Protein AF-A0A8J7XLU5-F1 (afdb_monomer_lite)

Sequence (373 aa):
MMEKHKKTSLLPPSTAVRMVWACTGTFTREGHSKFYTSLVDEAMKDIKSPLRKKGNENKNPEEIEQIENEKKYLTRAKAAMSACLRSIHTIYSGRNLNFDENEKLRETYLESVKESIDFGRKVKDLLASLPTMTIGGIGGATVAQYFKESIEESLEKSFEESLKKIPNGSLGELLRGVIEKLLEDPRIFLLILVVFGIVIGYLINDLVIVRWTRKRKQMLYVIHDYERNTYYENYLNHVRDLLESLYQDLNQIHEEVFKHSYYTEEKKKGNEKEKDGEEGNISKAVKDLIDSTWPRRCEYIHKHMGEKKITPGVWLLCETGHEEGLKRCPHWRYEKNNEIARSPENNKMTSNQVKWYKLRTHLEKIWYIGLEY

Secondary structure (DSSP, 8-state):
---------SS-HHHHHHHHHHHHTT--SSS-S-SHHHHHHHHTHHHHHHHHHTTSS---HHHHHHHHHHHHHHHHHHHHHHHHHHHHHHHHHHHHHHHHHHHHHHHHHHHHHHHHHHHHHHHHHHHHHHHHHTTT-TTHHHHHHHHHHHHHHHHHHHHHHHHTTS-SSHHHHHHHHHHHHHHH-HHHHHHHHHHHHHHHHHHHIIIIIIHHHHHHHHHHHHHHHHHHHHHHHHHHHHHHHHHHHHHHHHHHHHHHHHSS-SHHHHTTTS-S-----HHHHHHHHHHHHHHTTS----TTHHHHHHTT---HHHHHHHHH--HHHHTT-HHHHHHHHHHHTTSSSS-PPPHHHHHHHHHHHHHHHHTTTT---

Foldseek 3Di:
DDPPPDPADLAALLNLLVQLVVVVVPDDPDDDPPCLLVSLCVVCVVVVVVLVVVPPDPDDPVVVLSSVLSVQLVVQLSVLSSVLSVVLSVLVVVLVVVLVVLVVVLVVVVVVLVVVVVVLVVVLVVLVCVVPPPVPDPVVPVVCVVCCVVVVVVVVVVVVVVLVPQDPDPVNVVVVVVVVVCVVDVVNVVVVVSVVCSVVSVCCCVVPVVVLSVQVSLVSVLVSVVVSLVSVVVSLVVSLVSSLVSSVSSQVSSCVSVVDGPVVVVCVVDPPPDPPDPSRVSSVSSCVVSVVVRFQFQPCPVVCVVVVVDGSVLSVLGRNNDPVSLVVRPVSLVVVQVVCVVPDDDDHDDPVSVVVVVVVSVVVVVSVPPPDD

pLDDT: mean 75.79, std 15.83, range [28.45, 96.38]

Radius of gyration: 36.85 Å; chains: 1; bounding box: 98×33×113 Å

Structure (mmCIF, N/CA/C/O backbone):
data_AF-A0A8J7XLU5-F1
#
_entry.id   AF-A0A8J7XLU5-F1
#
loop_
_atom_site.group_PDB
_atom_site.id
_atom_site.type_symbol
_atom_site.label_atom_id
_atom_site.label_alt_id
_atom_site.label_comp_id
_atom_site.label_asym_id
_atom_site.label_entity_id
_atom_site.label_seq_id
_atom_site.pdbx_PDB_ins_code
_atom_site.Cartn_x
_atom_site.Cartn_y
_atom_site.Cartn_z
_atom_site.occupancy
_atom_site.B_iso_or_equiv
_atom_site.auth_seq_id
_atom_site.auth_comp_id
_atom_site.auth_asym_id
_atom_site.auth_atom_id
_atom_site.pdbx_PDB_model_num
ATOM 1 N N . MET A 1 1 ? -45.603 5.346 35.823 1.00 34.09 1 MET A N 1
ATOM 2 C CA . MET A 1 1 ? -44.336 4.622 36.055 1.00 34.09 1 MET A CA 1
ATOM 3 C C . MET A 1 1 ? -43.377 5.010 34.946 1.00 34.09 1 MET A C 1
ATOM 5 O O . MET A 1 1 ? -43.630 4.668 33.803 1.00 34.09 1 MET A O 1
ATOM 9 N N . MET A 1 2 ? -42.370 5.828 35.254 1.00 28.45 2 MET A N 1
ATOM 10 C CA . MET A 1 2 ? -41.351 6.235 34.284 1.00 28.45 2 MET A CA 1
ATOM 11 C C . MET A 1 2 ? -40.377 5.073 34.079 1.00 28.45 2 MET A C 1
ATOM 13 O O . MET A 1 2 ? -39.629 4.743 34.998 1.00 28.45 2 MET A O 1
ATOM 17 N N . GLU A 1 3 ? -40.363 4.474 32.889 1.00 35.91 3 GLU A N 1
ATOM 18 C CA . GLU A 1 3 ? -39.250 3.635 32.437 1.00 35.91 3 GLU A CA 1
ATOM 19 C C . GLU A 1 3 ? -37.996 4.509 32.314 1.00 35.91 3 GLU A C 1
ATOM 21 O O . GLU A 1 3 ? -37.686 5.104 31.282 1.00 35.91 3 GLU A O 1
ATOM 26 N N . LYS A 1 4 ? -37.271 4.622 33.428 1.00 36.56 4 LYS A N 1
ATOM 27 C CA . LYS A 1 4 ? -35.920 5.176 33.499 1.00 36.56 4 LYS A CA 1
ATOM 28 C C . LYS A 1 4 ? -34.994 4.158 32.822 1.00 36.56 4 LYS A C 1
ATOM 30 O O . LYS A 1 4 ? -34.334 3.364 33.486 1.00 36.56 4 LYS A O 1
ATOM 35 N N . HIS A 1 5 ? -34.978 4.124 31.490 1.00 38.06 5 HIS A N 1
ATOM 36 C CA . HIS A 1 5 ? -34.008 3.309 30.764 1.00 38.06 5 HIS A CA 1
ATOM 37 C C . HIS A 1 5 ? -32.595 3.791 31.119 1.00 38.06 5 HIS A C 1
ATOM 39 O O . HIS A 1 5 ? -32.164 4.865 30.690 1.00 38.06 5 HIS A O 1
ATOM 45 N N . LYS A 1 6 ? -31.909 2.984 31.940 1.00 47.44 6 LYS A N 1
ATOM 46 C CA . LYS A 1 6 ? -30.486 3.064 32.279 1.00 47.44 6 LYS A CA 1
ATOM 47 C C . LYS A 1 6 ? -29.682 3.155 30.979 1.00 47.44 6 LYS A C 1
ATOM 49 O O . LYS A 1 6 ? -29.431 2.153 30.333 1.00 47.44 6 LYS A O 1
ATOM 54 N N . LYS A 1 7 ? -29.305 4.369 30.570 1.00 51.34 7 LYS A N 1
ATOM 55 C CA . LYS A 1 7 ? -28.177 4.568 29.655 1.00 51.34 7 LYS A CA 1
ATOM 56 C C . LYS A 1 7 ? -26.916 4.402 30.496 1.00 51.34 7 LYS A C 1
ATOM 58 O O . LYS A 1 7 ? -26.455 5.384 31.073 1.00 51.34 7 LYS A O 1
ATOM 63 N N . THR A 1 8 ? -26.415 3.183 30.626 1.00 59.47 8 THR A N 1
ATOM 64 C CA . THR A 1 8 ? -25.065 2.939 31.148 1.00 59.47 8 THR A CA 1
ATOM 65 C C . THR A 1 8 ? -24.104 2.704 29.987 1.00 59.47 8 THR A C 1
ATOM 67 O O . THR A 1 8 ? -24.502 2.154 28.966 1.00 59.47 8 THR A O 1
ATOM 70 N N . SER A 1 9 ? -22.858 3.168 30.170 1.00 62.06 9 SER A N 1
ATOM 71 C CA . SER A 1 9 ? -21.741 3.274 29.210 1.00 62.06 9 SER A CA 1
ATOM 72 C C . SER A 1 9 ? -21.660 4.609 28.447 1.00 62.06 9 SER A C 1
ATOM 74 O O . SER A 1 9 ? -22.106 4.766 27.312 1.00 62.06 9 SER A O 1
ATOM 76 N N . LEU A 1 10 ? -21.003 5.585 29.087 1.00 76.69 10 LEU A N 1
ATOM 77 C CA . LEU A 1 10 ? -20.585 6.879 28.519 1.00 76.69 10 LEU A CA 1
ATOM 78 C C . LEU A 1 10 ? -19.683 6.762 27.275 1.00 76.69 10 LEU A C 1
ATOM 80 O O . LEU A 1 10 ? -19.471 7.756 26.583 1.00 76.69 10 LEU A O 1
ATOM 84 N N . LEU A 1 11 ? -19.134 5.574 27.011 1.00 85.12 11 LEU A N 1
ATOM 85 C CA . LEU A 1 11 ? -18.254 5.302 25.883 1.00 85.12 11 LEU A CA 1
ATOM 86 C C . LEU A 1 11 ? -18.708 4.017 25.171 1.00 85.12 11 LEU A C 1
ATOM 88 O O . LEU A 1 11 ? -18.250 2.926 25.525 1.00 85.12 11 LEU A O 1
ATOM 92 N N . PRO A 1 12 ? -19.588 4.142 24.163 1.00 87.69 12 PRO A N 1
ATOM 93 C CA . PRO A 1 12 ? -19.936 3.039 23.276 1.00 87.69 12 PRO A CA 1
ATOM 94 C C . PRO A 1 12 ? -18.682 2.426 22.620 1.00 87.69 12 PRO A C 1
ATOM 96 O O . PRO A 1 12 ? -17.791 3.188 22.223 1.00 87.69 12 PRO A O 1
ATOM 99 N N . PRO A 1 13 ? -18.611 1.094 22.432 1.00 89.00 13 PRO A N 1
ATOM 100 C CA . PRO A 1 13 ? -17.493 0.432 21.750 1.00 89.00 13 PRO A CA 1
ATOM 101 C C . PRO A 1 13 ? -17.197 1.008 20.357 1.00 89.00 13 PRO A C 1
ATOM 103 O O . PRO A 1 13 ? -16.044 1.259 20.013 1.00 89.00 13 PRO A O 1
ATOM 106 N N . SER A 1 14 ? -18.239 1.325 19.581 1.00 87.19 14 SER A N 1
ATOM 107 C CA . SER A 1 14 ? -18.113 1.957 18.258 1.00 87.19 14 SER A CA 1
ATOM 108 C C . SER A 1 14 ? -17.461 3.343 18.327 1.00 87.19 14 SER A C 1
ATOM 110 O O . SER A 1 14 ? -16.606 3.676 17.505 1.00 87.19 14 SER A O 1
ATOM 112 N N . THR A 1 15 ? -17.818 4.145 19.332 1.00 88.81 15 THR A N 1
ATOM 113 C CA . THR A 1 15 ? -17.209 5.456 19.583 1.00 88.81 15 THR A CA 1
ATOM 114 C C . THR A 1 15 ? -15.745 5.312 19.985 1.00 88.81 15 THR A C 1
ATOM 116 O O . THR A 1 15 ? -14.904 6.035 19.458 1.00 88.81 15 THR A O 1
ATOM 119 N N . ALA A 1 16 ? -15.416 4.358 20.858 1.00 90.75 16 ALA A N 1
ATOM 120 C CA . ALA A 1 16 ? -14.038 4.104 21.274 1.00 90.75 16 ALA A CA 1
ATOM 121 C C . ALA A 1 16 ? -13.138 3.694 20.097 1.00 90.75 16 ALA A C 1
ATOM 123 O O . ALA A 1 16 ? -12.041 4.231 19.952 1.00 90.75 16 ALA A O 1
ATOM 124 N N . VAL A 1 17 ? -13.617 2.808 19.220 1.00 91.62 17 VAL A N 1
ATOM 125 C CA . VAL A 1 17 ? -12.908 2.419 17.990 1.00 91.62 17 VAL A CA 1
ATOM 126 C C . VAL A 1 17 ? -12.667 3.628 17.084 1.00 91.62 17 VAL A C 1
ATOM 128 O O . VAL A 1 17 ? -11.539 3.850 16.645 1.00 91.62 17 VAL A O 1
ATOM 131 N N . ARG A 1 18 ? -13.689 4.469 16.860 1.00 89.25 18 ARG A N 1
ATOM 132 C CA . ARG A 1 18 ? -13.547 5.709 16.074 1.00 89.25 18 ARG A CA 1
ATOM 133 C C . ARG A 1 18 ? -12.550 6.684 16.694 1.00 89.25 18 ARG A C 1
ATOM 135 O O . ARG A 1 18 ? -11.800 7.316 15.959 1.00 89.25 18 ARG A O 1
ATOM 142 N N . MET A 1 19 ? -12.521 6.800 18.023 1.00 89.81 19 MET A N 1
ATOM 143 C CA . MET A 1 19 ? -11.539 7.628 18.730 1.00 89.81 19 MET A CA 1
ATOM 144 C C . MET A 1 19 ? -10.119 7.099 18.518 1.00 89.81 19 MET A C 1
ATOM 146 O O . MET A 1 19 ? -9.234 7.879 18.182 1.00 89.81 19 MET A O 1
ATOM 150 N N . VAL A 1 20 ? -9.899 5.785 18.656 1.00 91.56 20 VAL A N 1
ATOM 151 C CA . VAL A 1 20 ? -8.580 5.176 18.408 1.00 91.56 20 VAL A CA 1
ATOM 152 C C . VAL A 1 20 ? -8.138 5.393 16.963 1.00 91.56 20 VAL A C 1
ATOM 154 O O . VAL A 1 20 ? -6.994 5.784 16.748 1.00 91.56 20 VAL A O 1
ATOM 157 N N . TRP A 1 21 ? -9.035 5.218 15.989 1.00 91.69 21 TRP A N 1
ATOM 158 C CA . TRP A 1 21 ? -8.748 5.515 14.584 1.00 91.69 21 TRP A CA 1
ATOM 159 C C . TRP A 1 21 ? -8.439 6.997 14.344 1.00 91.69 21 TRP A C 1
ATOM 161 O O . TRP A 1 21 ? -7.465 7.324 13.681 1.00 91.69 21 TRP A O 1
ATOM 171 N N . ALA A 1 22 ? -9.192 7.924 14.937 1.00 87.12 22 ALA A N 1
ATOM 172 C CA . ALA A 1 22 ? -8.888 9.351 14.827 1.00 87.12 22 ALA A CA 1
ATOM 173 C C . ALA A 1 22 ? -7.497 9.691 15.399 1.00 87.12 22 ALA A C 1
ATOM 175 O O . ALA A 1 22 ? -6.774 10.514 14.835 1.00 87.12 22 ALA A O 1
ATOM 176 N N . CYS A 1 23 ? -7.081 9.016 16.477 1.00 86.88 23 CYS A N 1
ATOM 177 C CA . CYS A 1 23 ? -5.747 9.174 17.052 1.00 86.88 23 CYS A CA 1
ATOM 178 C C . CYS A 1 23 ? -4.616 8.668 16.143 1.00 86.88 23 CYS A C 1
ATOM 180 O O . CYS A 1 23 ? -3.479 9.078 16.350 1.00 86.88 23 CYS A O 1
ATOM 182 N N . THR A 1 24 ? -4.865 7.821 15.136 1.00 86.88 24 THR A N 1
ATOM 183 C CA . THR A 1 24 ? -3.790 7.399 14.216 1.00 86.88 24 THR A CA 1
ATOM 184 C C . THR A 1 24 ? -3.374 8.516 13.261 1.00 86.88 24 THR A C 1
ATOM 186 O O . THR A 1 24 ? -2.271 8.479 12.721 1.00 86.88 24 THR A O 1
ATOM 189 N N . GLY A 1 25 ? -4.216 9.539 13.069 1.00 81.19 25 GLY A N 1
ATOM 190 C CA . GLY A 1 25 ? -3.899 10.708 12.244 1.00 81.19 25 GLY A CA 1
ATOM 191 C C . GLY A 1 25 ? -2.793 11.600 12.817 1.00 81.19 25 GLY A C 1
ATOM 192 O O . GLY A 1 25 ? -2.208 12.390 12.083 1.00 81.19 25 GLY A O 1
ATOM 193 N N . THR A 1 26 ? -2.472 11.470 14.108 1.00 79.88 26 THR A N 1
ATOM 194 C CA . THR A 1 26 ? -1.416 12.257 14.770 1.00 79.88 26 THR A CA 1
ATOM 195 C C . THR A 1 26 ? -0.050 11.578 14.742 1.00 79.88 26 THR A C 1
ATOM 197 O O . THR A 1 26 ? 0.900 12.080 15.340 1.00 79.88 26 THR A O 1
ATOM 200 N N . PHE A 1 27 ? 0.080 10.434 14.067 1.00 82.19 27 PHE A N 1
ATOM 201 C CA . PHE A 1 27 ? 1.354 9.739 13.956 1.00 82.19 27 PHE A CA 1
ATOM 202 C C . PHE A 1 27 ? 2.336 10.548 13.096 1.00 82.19 27 PHE A C 1
ATOM 204 O O . PHE A 1 27 ? 2.230 10.589 11.872 1.00 82.19 27 PHE A O 1
ATOM 211 N N . THR A 1 28 ? 3.315 11.189 13.733 1.00 66.31 28 THR A N 1
ATOM 212 C CA . THR A 1 28 ? 4.386 11.93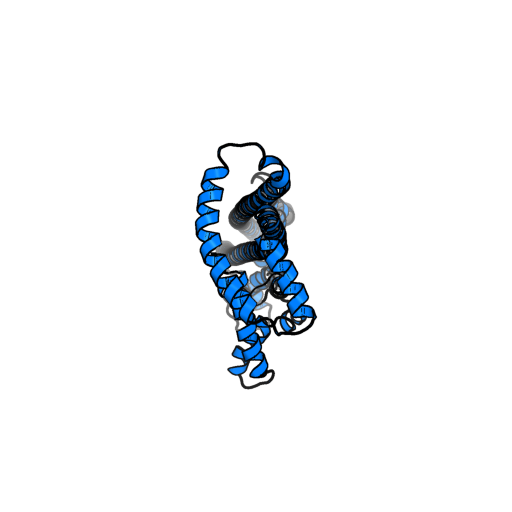3 13.058 1.00 66.31 28 THR A CA 1
ATOM 213 C C . THR A 1 28 ? 5.620 11.059 12.828 1.00 66.31 28 THR A C 1
ATOM 215 O O . THR A 1 28 ? 5.835 10.055 13.505 1.00 66.31 28 THR A O 1
ATOM 218 N N . ARG A 1 29 ? 6.441 11.435 11.837 1.00 59.25 29 ARG A N 1
ATOM 219 C CA . ARG A 1 29 ? 7.733 10.785 11.537 1.00 59.25 29 ARG A CA 1
ATOM 220 C C . ARG A 1 29 ? 8.819 11.164 12.556 1.00 59.25 29 ARG A C 1
ATOM 222 O O . ARG A 1 29 ? 9.743 10.395 12.790 1.00 59.25 29 ARG A O 1
ATOM 229 N N . GLU A 1 30 ? 8.675 12.329 13.183 1.00 50.78 30 GLU A N 1
ATOM 230 C CA . GLU A 1 30 ? 9.599 12.878 14.173 1.00 50.78 30 GLU A CA 1
ATOM 231 C C . GLU A 1 30 ? 8.893 12.983 15.529 1.00 50.78 30 GLU A C 1
ATOM 233 O O . GLU A 1 30 ? 7.853 13.633 15.647 1.00 50.78 30 GLU A O 1
ATOM 238 N N . GLY A 1 31 ? 9.455 12.344 16.555 1.00 50.84 31 GLY A N 1
ATOM 239 C CA . GLY A 1 31 ? 9.060 12.562 17.946 1.00 50.84 31 GLY A CA 1
ATOM 240 C C . GLY A 1 31 ? 8.684 11.288 18.692 1.00 50.84 31 GLY A C 1
ATOM 241 O O . GLY A 1 31 ? 7.681 10.645 18.415 1.00 50.84 31 GLY A O 1
ATOM 242 N N . HIS A 1 32 ? 9.512 10.951 19.679 1.00 49.12 32 HIS A N 1
ATOM 243 C CA . HIS A 1 32 ? 9.389 9.798 20.560 1.00 49.12 32 HIS A CA 1
ATOM 244 C C . HIS A 1 32 ? 7.971 9.522 21.084 1.00 49.12 32 HIS A C 1
ATOM 246 O O . HIS A 1 32 ? 7.209 10.422 21.432 1.00 49.12 32 HIS A O 1
ATOM 252 N N . SER A 1 33 ? 7.736 8.225 21.266 1.00 48.53 33 SER A N 1
ATOM 253 C CA . SER A 1 33 ? 6.595 7.455 21.774 1.00 48.53 33 SER A CA 1
ATOM 254 C C . SER A 1 33 ? 5.881 7.904 23.065 1.00 48.53 33 SER A C 1
ATOM 256 O O . SER A 1 33 ? 5.130 7.130 23.662 1.00 48.53 33 SER A O 1
ATOM 258 N N . LYS A 1 34 ? 6.089 9.135 23.538 1.00 52.12 34 LYS A N 1
ATOM 259 C CA . LYS A 1 34 ? 5.623 9.613 24.845 1.00 52.12 34 LYS A CA 1
ATOM 260 C C . LYS A 1 34 ? 4.188 10.158 24.861 1.00 52.12 34 LYS A C 1
ATOM 262 O O . LYS A 1 34 ? 3.718 10.510 25.937 1.00 52.12 34 LYS A O 1
ATOM 267 N N . PHE A 1 35 ? 3.474 10.177 23.732 1.00 56.88 35 PHE A N 1
ATOM 268 C CA . PHE A 1 35 ? 2.190 10.889 23.626 1.00 56.88 35 PHE A CA 1
ATOM 269 C C . PHE A 1 35 ? 0.932 10.019 23.417 1.00 56.88 35 PHE A C 1
ATOM 271 O O . PHE A 1 35 ? -0.176 10.544 23.405 1.00 56.88 35 PHE A O 1
ATOM 278 N N . TYR A 1 36 ? 1.016 8.689 23.299 1.00 62.91 36 TYR A N 1
ATOM 279 C CA . TYR A 1 36 ? -0.188 7.896 22.961 1.00 62.91 36 TYR A CA 1
ATOM 280 C C . TYR A 1 36 ? -1.191 7.794 24.109 1.00 62.91 36 TYR A C 1
ATOM 282 O O . TYR A 1 36 ? -2.395 7.947 23.910 1.00 62.91 36 TYR A O 1
ATOM 290 N N . THR A 1 37 ? -0.699 7.581 25.331 1.00 59.28 37 THR A N 1
ATOM 291 C CA . THR A 1 37 ? -1.542 7.614 26.530 1.00 59.28 37 THR A CA 1
ATOM 292 C C . THR A 1 37 ? -2.126 9.000 26.751 1.00 59.28 37 THR A C 1
ATOM 294 O O . THR A 1 37 ? -3.282 9.078 27.149 1.00 59.28 37 THR A O 1
ATOM 297 N N . SER A 1 38 ? -1.385 10.075 26.443 1.00 65.44 38 SER A N 1
ATOM 298 C CA . SER A 1 38 ? -1.911 11.439 26.547 1.00 65.44 38 SER A CA 1
ATOM 299 C C . SER A 1 38 ? -2.981 11.738 25.499 1.00 65.44 38 SER A C 1
ATOM 301 O O . SER A 1 38 ? -3.945 12.401 25.844 1.00 65.44 38 SER A O 1
ATOM 303 N N . LEU A 1 39 ? -2.876 11.206 24.275 1.00 66.50 39 LEU A N 1
ATOM 304 C CA . LEU A 1 39 ? -3.909 11.359 23.239 1.00 66.50 39 LEU A CA 1
ATOM 305 C C . LEU A 1 39 ? -5.225 10.691 23.655 1.00 66.50 39 LEU A C 1
ATOM 307 O O . LEU A 1 39 ? -6.289 11.302 23.585 1.00 66.50 39 LEU A O 1
ATOM 311 N N . VAL A 1 40 ? -5.151 9.453 24.154 1.00 75.06 40 VAL A N 1
ATOM 312 C CA . VAL A 1 40 ? -6.335 8.762 24.685 1.00 75.06 40 VAL A CA 1
ATOM 313 C C . VAL A 1 40 ? -6.841 9.455 25.955 1.00 75.06 40 VAL A C 1
ATOM 315 O O . VAL A 1 40 ? -8.047 9.553 26.158 1.00 75.06 40 VAL A O 1
ATOM 318 N N . ASP A 1 41 ? -5.953 9.963 26.816 1.00 73.25 41 ASP A N 1
ATOM 319 C CA . ASP A 1 41 ? -6.340 10.707 28.019 1.00 73.25 41 ASP A CA 1
ATOM 320 C C . ASP A 1 41 ? -7.020 12.038 27.719 1.00 73.25 41 ASP A C 1
ATOM 322 O O . ASP A 1 41 ? -7.970 12.391 28.416 1.00 73.25 41 ASP A O 1
ATOM 326 N N . GLU A 1 42 ? -6.557 12.753 26.700 1.00 74.81 42 GLU A N 1
ATOM 327 C CA . GLU A 1 42 ? -7.154 13.989 26.215 1.00 74.81 42 GLU A CA 1
ATOM 328 C C . GLU A 1 42 ? -8.541 13.710 25.639 1.00 74.81 42 GLU A C 1
ATOM 330 O O . GLU A 1 42 ? -9.517 14.302 26.095 1.00 74.81 42 GLU A O 1
ATOM 335 N N . ALA A 1 43 ? -8.658 12.701 24.772 1.00 68.88 43 ALA A N 1
ATOM 336 C CA . ALA A 1 43 ? -9.936 12.277 24.208 1.00 68.88 43 ALA A CA 1
ATOM 337 C C . ALA A 1 43 ? -10.927 11.769 25.285 1.00 68.88 43 ALA A C 1
ATOM 339 O O . ALA A 1 43 ? -12.139 11.922 25.157 1.00 68.88 43 ALA A O 1
ATOM 340 N N . MET A 1 44 ? -10.424 11.199 26.387 1.00 74.00 44 MET A N 1
ATOM 341 C CA . MET A 1 44 ? -11.226 10.718 27.523 1.00 74.00 44 MET A CA 1
ATOM 342 C C . MET A 1 44 ? -11.483 11.780 28.604 1.00 74.00 44 MET A C 1
ATOM 344 O O . MET A 1 44 ? -12.241 11.525 29.548 1.00 74.00 44 MET A O 1
ATOM 348 N N . LYS A 1 45 ? -10.861 12.962 28.522 1.00 78.50 45 LYS A N 1
ATOM 349 C CA . LYS A 1 45 ? -10.984 14.025 29.533 1.00 78.50 45 LYS A CA 1
ATOM 350 C C . LYS A 1 45 ? -12.421 14.538 29.621 1.00 78.50 45 LYS A C 1
ATOM 352 O O . LYS A 1 45 ? -12.956 14.684 30.726 1.00 78.50 45 LYS A O 1
ATOM 357 N N . ASP A 1 46 ? -13.062 14.689 28.468 1.00 69.00 46 ASP A N 1
ATOM 358 C CA . ASP A 1 46 ? -14.446 15.148 28.348 1.00 69.00 46 ASP A CA 1
ATOM 359 C C . ASP A 1 46 ? -15.437 14.129 28.912 1.00 69.00 46 ASP A C 1
ATOM 361 O O . ASP A 1 46 ? -16.410 14.513 29.560 1.00 69.00 46 ASP A O 1
ATOM 365 N N . ILE A 1 47 ? -15.124 12.835 28.790 1.00 72.81 47 ILE A N 1
ATOM 366 C CA . ILE A 1 47 ? -15.932 11.710 29.285 1.00 72.81 47 ILE A CA 1
ATOM 367 C C . ILE A 1 47 ? -15.797 11.533 30.808 1.00 72.81 47 ILE A C 1
ATOM 369 O O . ILE A 1 47 ? -16.737 11.108 31.478 1.00 72.81 47 ILE A O 1
ATOM 373 N N . LYS A 1 48 ? -14.649 11.896 31.399 1.00 66.88 48 LYS A N 1
ATOM 374 C CA . LYS A 1 48 ? -14.420 11.838 32.859 1.00 66.88 48 LYS A CA 1
ATOM 375 C C . LYS A 1 48 ? -15.024 13.026 33.616 1.00 66.88 48 LYS A C 1
ATOM 377 O O . LYS A 1 48 ? -15.331 12.906 34.806 1.00 66.88 48 LYS A O 1
ATOM 382 N N . SER A 1 49 ? -15.196 14.171 32.953 1.00 66.44 49 SER A N 1
ATOM 383 C CA . SER A 1 49 ? -15.743 15.396 33.555 1.00 66.44 49 SER A CA 1
ATOM 384 C C . SER A 1 49 ? -17.143 15.241 34.197 1.00 66.44 49 SER A C 1
ATOM 386 O O . SER A 1 49 ? -17.331 15.743 35.313 1.00 66.44 49 SER A O 1
ATOM 388 N N . PRO A 1 50 ? -18.109 14.492 33.619 1.00 62.78 50 PRO A N 1
ATOM 389 C CA . PRO A 1 50 ? -19.450 14.335 34.177 1.00 62.78 50 PRO A CA 1
ATOM 390 C C . PRO A 1 50 ? -19.464 13.352 35.354 1.00 62.78 50 PRO A C 1
ATOM 392 O O . PRO A 1 50 ? -20.241 13.529 36.290 1.00 62.78 50 PRO A O 1
ATOM 395 N N . LEU A 1 51 ? -18.568 12.357 35.361 1.00 65.88 51 LEU A N 1
ATOM 396 C CA . LEU A 1 51 ? -18.416 11.397 36.463 1.00 65.88 51 LEU A CA 1
ATOM 397 C C . LEU A 1 51 ? -17.858 12.041 37.734 1.00 65.88 51 LEU A C 1
ATOM 399 O O . LEU A 1 51 ? -18.232 11.643 38.835 1.00 65.88 51 LEU A O 1
ATOM 403 N N . ARG A 1 52 ? -16.986 13.050 37.594 1.00 63.62 52 ARG A N 1
ATOM 404 C CA . ARG A 1 52 ? -16.490 13.835 38.735 1.00 63.62 52 ARG A CA 1
ATOM 405 C C . ARG A 1 52 ? -17.588 14.695 39.356 1.00 63.62 52 ARG A C 1
ATOM 407 O O . ARG A 1 52 ? -17.705 14.720 40.574 1.00 63.62 52 ARG A O 1
ATOM 414 N N . LYS A 1 53 ? -18.420 15.346 38.535 1.00 61.97 53 LYS A N 1
ATOM 415 C CA . LYS A 1 53 ? -19.550 16.161 39.018 1.00 61.97 53 LYS A CA 1
ATOM 416 C C . LYS A 1 53 ? -20.627 15.308 39.693 1.00 61.97 53 LYS A C 1
ATOM 418 O O . LYS A 1 53 ? -21.131 15.677 40.743 1.00 61.97 53 LYS A O 1
ATOM 423 N N . LYS A 1 54 ? -20.910 14.122 39.144 1.00 60.62 54 LYS A N 1
ATOM 424 C CA . LYS A 1 54 ? -21.890 13.178 39.699 1.00 60.62 54 LYS A CA 1
ATOM 425 C C . LYS A 1 54 ? -21.483 12.546 41.042 1.00 60.62 54 LYS A C 1
ATOM 427 O O . LYS A 1 54 ? -22.351 11.949 41.663 1.00 60.62 54 LYS A O 1
ATOM 432 N N . GLY A 1 55 ? -20.227 12.621 41.480 1.00 57.84 55 GLY A N 1
ATOM 433 C CA . GLY A 1 55 ? -19.771 11.978 42.722 1.00 57.84 55 GLY A CA 1
ATOM 434 C C . GLY A 1 55 ? -20.021 12.769 44.013 1.00 57.84 55 GLY A C 1
ATOM 435 O O . GLY A 1 55 ? -19.822 12.209 45.082 1.00 57.84 55 GLY A O 1
ATOM 436 N N . ASN A 1 56 ? -20.435 14.038 43.923 1.00 59.19 56 ASN A N 1
ATOM 437 C CA . ASN A 1 56 ? -20.491 14.972 45.061 1.00 59.19 56 ASN A CA 1
ATOM 438 C C . ASN A 1 56 ? -21.911 15.277 45.583 1.00 59.19 56 ASN A C 1
ATOM 440 O O . ASN A 1 56 ? -22.072 16.165 46.414 1.00 59.19 56 ASN A O 1
ATOM 444 N N . GLU A 1 57 ? -22.941 14.577 45.109 1.00 59.53 57 GLU A N 1
ATOM 445 C CA . GLU A 1 57 ? -24.339 14.812 45.504 1.00 59.53 57 GLU A CA 1
ATOM 446 C C . GLU A 1 57 ? -24.871 13.633 46.338 1.00 59.53 57 GLU A C 1
ATOM 448 O O . GLU A 1 57 ? -24.452 12.496 46.124 1.00 59.53 57 GLU A O 1
ATOM 453 N N . ASN A 1 58 ? -25.798 13.893 47.271 1.00 60.72 58 ASN A N 1
ATOM 454 C CA . ASN A 1 58 ? -26.509 12.877 48.064 1.00 60.72 58 ASN A CA 1
ATOM 455 C C . ASN A 1 58 ? -27.266 11.907 47.141 1.00 60.72 58 ASN A C 1
ATOM 457 O O . ASN A 1 58 ? -28.395 12.185 46.735 1.00 60.72 58 ASN A O 1
ATOM 461 N N . LYS A 1 59 ? -26.638 10.783 46.790 1.00 67.50 59 LYS A N 1
ATOM 462 C CA . LYS A 1 59 ? -27.166 9.803 45.835 1.00 67.50 59 LYS A CA 1
ATOM 463 C C . LYS A 1 59 ? -27.575 8.500 46.494 1.00 67.50 59 LYS A C 1
ATOM 465 O O . LYS A 1 59 ? -27.026 8.099 47.516 1.00 67.50 59 LYS A O 1
ATOM 470 N N . ASN A 1 60 ? -28.545 7.842 45.865 1.00 79.25 60 ASN A N 1
ATOM 471 C CA . ASN A 1 60 ? -29.039 6.532 46.272 1.00 79.25 60 ASN A CA 1
ATOM 472 C C . ASN A 1 60 ? -27.927 5.467 46.093 1.00 79.25 60 ASN A C 1
ATOM 474 O O . ASN A 1 60 ? -27.142 5.596 45.148 1.00 79.25 60 ASN A O 1
ATOM 478 N N . PRO A 1 61 ? -27.858 4.398 46.913 1.00 79.44 61 PRO A N 1
ATOM 479 C CA . PRO A 1 61 ? -26.803 3.379 46.827 1.00 79.44 61 PRO A CA 1
ATOM 480 C C . PRO A 1 61 ? -26.653 2.742 45.436 1.00 79.44 61 PRO A C 1
ATOM 482 O O . PRO A 1 61 ? -25.537 2.526 44.972 1.00 79.44 61 PRO A O 1
ATOM 485 N N . GLU A 1 62 ? -27.763 2.532 44.724 1.00 79.81 62 GLU A N 1
ATOM 486 C CA . GLU A 1 62 ? -27.755 1.997 43.354 1.00 79.81 62 GLU A CA 1
ATOM 487 C C . GLU A 1 62 ? -27.053 2.924 42.346 1.00 79.81 62 GLU A C 1
ATOM 489 O O . GLU A 1 62 ? -26.393 2.458 41.419 1.00 79.81 62 GLU A O 1
ATOM 494 N N . GLU A 1 63 ? -27.161 4.247 42.510 1.00 79.19 63 GLU A N 1
ATOM 495 C CA . GLU A 1 63 ? -26.491 5.206 41.622 1.00 79.19 63 GLU A CA 1
ATOM 496 C C . GLU A 1 63 ? -24.981 5.256 41.890 1.00 79.19 63 GLU A C 1
ATOM 498 O O . GLU A 1 63 ? -24.198 5.492 40.968 1.00 79.19 63 GLU A O 1
ATOM 503 N N . ILE A 1 64 ? -24.564 5.006 43.135 1.00 81.12 64 ILE A N 1
ATOM 504 C CA . ILE A 1 64 ? -23.151 4.920 43.521 1.00 81.12 64 ILE A CA 1
ATOM 505 C C . ILE A 1 64 ? -22.503 3.702 42.853 1.00 81.12 64 ILE A C 1
ATOM 507 O O . ILE A 1 64 ? -21.461 3.850 42.211 1.00 81.12 64 ILE A O 1
ATOM 511 N N . GLU A 1 65 ? -23.153 2.537 42.921 1.00 83.25 65 GLU A N 1
ATOM 512 C CA . GLU A 1 65 ? -22.678 1.304 42.281 1.00 83.25 65 GLU A CA 1
ATOM 513 C C . GLU A 1 65 ? -22.565 1.460 40.755 1.00 83.25 65 GLU A C 1
ATOM 515 O O . GLU A 1 65 ? -21.567 1.067 40.148 1.00 83.25 65 GLU A O 1
ATOM 520 N N . GLN A 1 66 ? -23.539 2.114 40.113 1.00 82.94 66 GLN A N 1
ATOM 521 C CA . GLN A 1 66 ? -23.465 2.408 38.679 1.00 82.94 66 GLN A CA 1
ATOM 522 C C . GLN A 1 66 ? -22.294 3.322 38.315 1.00 82.94 66 GLN A C 1
ATOM 524 O O . GLN A 1 66 ? -21.603 3.064 37.330 1.00 82.94 66 GLN A O 1
ATOM 529 N N . ILE A 1 67 ? -22.046 4.375 39.100 1.00 83.56 67 ILE A N 1
ATOM 530 C CA . ILE A 1 67 ? -20.912 5.284 38.881 1.00 83.56 67 ILE A CA 1
ATOM 531 C C . ILE A 1 67 ? -19.582 4.540 39.055 1.00 83.56 67 ILE A C 1
ATOM 533 O O . ILE A 1 67 ? -18.626 4.802 38.320 1.00 83.56 67 ILE A O 1
ATOM 537 N N . GLU A 1 68 ? -19.492 3.627 40.021 1.00 87.06 68 GLU A N 1
ATOM 538 C CA . GLU A 1 68 ? -18.297 2.813 40.241 1.00 87.06 68 GLU A CA 1
ATOM 539 C C . GLU A 1 68 ? -18.053 1.833 39.087 1.00 87.06 68 GLU A C 1
ATOM 541 O O . GLU A 1 68 ? -16.939 1.776 38.554 1.00 87.06 68 GLU A O 1
ATOM 546 N N . ASN A 1 69 ? -19.102 1.157 38.617 1.00 89.06 69 ASN A N 1
ATOM 547 C CA . ASN A 1 69 ? -19.046 0.300 37.436 1.00 89.06 69 ASN A CA 1
ATOM 548 C C . ASN A 1 69 ? -18.646 1.094 36.180 1.00 89.06 69 ASN A C 1
ATOM 550 O O . ASN A 1 69 ? -17.744 0.677 35.455 1.00 89.06 69 ASN A O 1
ATOM 554 N N . GLU A 1 70 ? -19.195 2.292 35.960 1.00 87.50 70 GLU A N 1
ATOM 555 C CA . GLU A 1 70 ? -18.775 3.169 34.856 1.00 87.50 70 GLU A CA 1
ATOM 556 C C . GLU A 1 70 ? -17.298 3.577 34.954 1.00 87.50 70 GLU A C 1
ATOM 558 O O . GLU A 1 70 ? -16.577 3.537 33.954 1.00 87.50 70 GLU A O 1
ATOM 563 N N . LYS A 1 71 ? -16.800 3.917 36.150 1.00 88.31 71 LYS A N 1
ATOM 564 C CA . LYS A 1 71 ? -15.371 4.211 36.358 1.00 88.31 71 LYS A CA 1
ATOM 565 C C . LYS A 1 71 ? -14.496 2.994 36.053 1.00 88.31 71 LYS A C 1
ATOM 567 O O . LYS A 1 71 ? -13.444 3.139 35.419 1.00 88.31 71 LYS A O 1
ATOM 572 N N . LYS A 1 72 ? -14.920 1.804 36.487 1.00 91.19 72 LYS A N 1
ATOM 573 C CA . LYS A 1 72 ? -14.214 0.539 36.244 1.00 91.19 72 LYS A CA 1
ATOM 574 C C . LYS A 1 72 ? -14.165 0.211 34.752 1.00 91.19 72 LYS A C 1
ATOM 576 O O . LYS A 1 72 ? -13.082 -0.078 34.241 1.00 91.19 72 LYS A O 1
ATOM 581 N N . TYR A 1 73 ? -15.295 0.341 34.055 1.00 91.19 73 TYR A N 1
ATOM 582 C CA . TYR A 1 73 ? -15.389 0.188 32.605 1.00 91.19 73 TYR A CA 1
ATOM 583 C C . TYR A 1 73 ? -14.451 1.159 31.884 1.00 91.19 73 TYR A C 1
ATOM 585 O O . TYR A 1 73 ? -13.573 0.715 31.153 1.00 91.19 73 TYR A O 1
ATOM 593 N N . LEU A 1 74 ? -14.541 2.467 32.153 1.00 90.44 74 LEU A N 1
ATOM 594 C CA . LEU A 1 74 ? -13.704 3.468 31.477 1.00 90.44 74 LEU A CA 1
ATOM 595 C C . LEU A 1 74 ? -12.207 3.267 31.724 1.00 90.44 74 LEU A C 1
ATOM 597 O O . LEU A 1 74 ? -11.398 3.543 30.840 1.00 90.44 74 LEU A O 1
ATOM 601 N N . THR A 1 75 ? -11.821 2.798 32.911 1.00 90.69 75 THR A N 1
ATOM 602 C CA . THR A 1 75 ? -10.413 2.526 33.231 1.00 90.69 75 THR A CA 1
ATOM 603 C C . THR A 1 75 ? -9.879 1.359 32.402 1.00 90.69 75 THR A C 1
ATOM 605 O O . THR A 1 75 ? -8.801 1.468 31.815 1.00 90.69 75 THR A O 1
ATOM 608 N N . ARG A 1 76 ? -10.649 0.269 32.302 1.00 94.19 76 ARG A N 1
ATOM 609 C CA . ARG A 1 76 ? -10.297 -0.899 31.483 1.00 94.19 76 ARG A CA 1
ATOM 610 C C . ARG A 1 76 ? -10.354 -0.584 29.986 1.00 94.19 76 ARG A C 1
ATOM 612 O O . ARG A 1 76 ? -9.404 -0.890 29.273 1.00 94.19 76 ARG A O 1
ATOM 619 N N . ALA A 1 77 ? -11.391 0.119 29.533 1.00 92.56 77 ALA A N 1
ATOM 620 C CA . ALA A 1 77 ? -11.539 0.574 28.153 1.00 92.56 77 ALA A CA 1
ATOM 621 C C . ALA A 1 77 ? -10.372 1.472 27.724 1.00 92.56 77 ALA A C 1
ATOM 623 O O . ALA A 1 77 ? -9.771 1.248 26.678 1.00 92.56 77 ALA A O 1
ATOM 624 N N . LYS A 1 78 ? -9.966 2.432 28.568 1.00 91.56 78 LYS A N 1
ATOM 625 C CA . LYS A 1 78 ? -8.780 3.264 28.319 1.00 91.56 78 LYS A CA 1
ATOM 626 C C . LYS A 1 78 ? -7.522 2.411 28.134 1.00 91.56 78 LYS A C 1
ATOM 628 O O . LYS A 1 78 ? -6.714 2.701 27.249 1.00 91.56 78 LYS A O 1
ATOM 633 N N . ALA A 1 79 ? -7.329 1.400 28.982 1.00 91.81 79 ALA A N 1
ATOM 634 C CA . ALA A 1 79 ? -6.176 0.511 28.891 1.00 91.81 79 ALA A CA 1
ATOM 635 C C . ALA A 1 79 ? -6.178 -0.275 27.568 1.00 91.81 79 ALA A C 1
ATOM 637 O O . ALA A 1 79 ? -5.153 -0.286 26.884 1.00 91.81 79 ALA A O 1
ATOM 638 N N . ALA A 1 80 ? -7.329 -0.830 27.170 1.00 95.31 80 ALA A N 1
ATOM 639 C CA . ALA A 1 80 ? -7.509 -1.529 25.896 1.00 95.31 80 ALA A CA 1
ATOM 640 C C . ALA A 1 80 ? -7.259 -0.606 24.688 1.00 95.31 80 ALA A C 1
ATOM 642 O O . ALA A 1 80 ? -6.424 -0.910 23.840 1.00 95.31 80 ALA A O 1
ATOM 643 N N . MET A 1 81 ? -7.867 0.586 24.664 1.00 94.31 81 MET A N 1
ATOM 644 C CA . MET A 1 81 ? -7.637 1.598 23.622 1.00 94.31 81 MET A CA 1
ATOM 645 C C . MET A 1 81 ? -6.155 1.983 23.511 1.00 94.31 81 MET A C 1
ATOM 647 O O . MET A 1 81 ? -5.614 2.078 22.413 1.00 94.31 81 MET A O 1
ATOM 651 N N . SER A 1 82 ? -5.469 2.162 24.646 1.00 90.94 82 SER A N 1
ATOM 652 C CA . SER A 1 82 ? -4.037 2.496 24.674 1.00 90.94 82 SER A CA 1
ATOM 653 C C . SER A 1 82 ? -3.157 1.332 24.204 1.00 90.94 82 SER A C 1
ATOM 655 O O . SER A 1 82 ? -2.094 1.550 23.624 1.00 90.94 82 SER A O 1
ATOM 657 N N . ALA A 1 83 ? -3.553 0.083 24.464 1.00 93.19 83 ALA A N 1
ATOM 658 C CA . ALA A 1 83 ? -2.867 -1.100 23.950 1.00 93.19 83 ALA A CA 1
ATOM 659 C C . ALA A 1 83 ? -3.058 -1.254 22.431 1.00 93.19 83 ALA A C 1
ATOM 661 O O . ALA A 1 83 ? -2.075 -1.442 21.712 1.00 93.19 83 ALA A O 1
ATOM 662 N N . CYS A 1 84 ? -4.286 -1.072 21.940 1.00 94.88 84 CYS A N 1
ATOM 663 C CA . CYS A 1 84 ? -4.599 -1.070 20.513 1.00 94.88 84 CYS A CA 1
ATOM 664 C C . CYS A 1 84 ? -3.820 0.028 19.774 1.00 94.88 84 CYS A C 1
ATOM 666 O O . CYS A 1 84 ? -3.136 -0.254 18.793 1.00 94.88 84 CYS A O 1
ATOM 668 N N . LEU A 1 85 ? -3.834 1.267 20.281 1.00 91.75 85 LEU A N 1
ATOM 669 C CA . LEU A 1 85 ? -3.133 2.394 19.657 1.00 91.75 85 LEU A CA 1
ATOM 670 C C . LEU A 1 85 ? -1.615 2.165 19.576 1.00 91.75 85 LEU A C 1
ATOM 672 O O . LEU A 1 85 ? -1.005 2.468 18.553 1.00 91.75 85 LEU A O 1
ATOM 676 N N . ARG A 1 86 ? -1.004 1.580 20.618 1.00 90.69 86 ARG A N 1
ATOM 677 C CA . ARG A 1 86 ? 0.415 1.181 20.591 1.00 90.69 86 ARG A CA 1
ATOM 678 C C . ARG A 1 86 ? 0.692 0.130 19.518 1.00 90.69 86 ARG A C 1
ATOM 680 O O . ARG A 1 86 ? 1.688 0.244 18.814 1.00 90.69 86 ARG A O 1
ATOM 687 N N . SER A 1 87 ? -0.189 -0.857 19.373 1.00 94.44 87 SER A N 1
ATOM 688 C CA . SER A 1 87 ? -0.047 -1.909 18.360 1.00 94.44 87 SER A CA 1
ATOM 689 C C . SER A 1 87 ? -0.148 -1.333 16.944 1.00 94.44 87 SER A C 1
ATOM 691 O O . SER A 1 87 ? 0.727 -1.584 16.116 1.00 94.44 87 SER A O 1
ATOM 693 N N . ILE A 1 88 ? -1.133 -0.460 16.694 1.00 93.56 88 ILE A N 1
ATOM 694 C CA . ILE A 1 88 ? -1.282 0.252 15.414 1.00 93.56 88 ILE A CA 1
ATOM 695 C C . ILE A 1 88 ? -0.052 1.130 15.128 1.00 93.56 88 ILE A C 1
ATOM 697 O O . ILE A 1 88 ? 0.435 1.164 13.998 1.00 93.56 88 ILE A O 1
ATOM 701 N N . HIS A 1 89 ? 0.499 1.798 16.146 1.00 89.88 89 HIS A N 1
ATOM 702 C CA . HIS A 1 89 ? 1.719 2.591 16.005 1.00 89.88 89 HIS A CA 1
ATOM 703 C C . HIS A 1 89 ? 2.946 1.744 15.631 1.00 89.88 89 HIS A C 1
ATOM 705 O O . HIS A 1 89 ? 3.749 2.157 14.792 1.00 89.88 89 HIS A O 1
ATOM 711 N N . THR A 1 90 ? 3.105 0.556 16.220 1.00 91.69 90 THR A N 1
ATOM 712 C CA . THR A 1 90 ? 4.193 -0.368 15.862 1.00 91.69 90 THR A CA 1
ATOM 713 C C . THR A 1 90 ? 4.113 -0.765 14.389 1.00 91.69 90 THR A C 1
ATOM 715 O O . THR A 1 90 ? 5.118 -0.689 13.684 1.00 91.69 90 THR A O 1
ATOM 718 N N . ILE A 1 91 ? 2.920 -1.108 13.892 1.00 92.19 91 ILE A N 1
ATOM 719 C CA . ILE A 1 91 ? 2.719 -1.465 12.477 1.00 92.19 91 ILE A CA 1
ATOM 720 C C . ILE A 1 91 ? 2.970 -0.249 11.574 1.00 92.19 91 ILE A C 1
ATOM 722 O O . ILE A 1 91 ? 3.638 -0.367 10.550 1.00 92.19 91 ILE A O 1
ATOM 726 N N . TYR A 1 92 ? 2.492 0.936 11.967 1.00 90.94 92 TYR A N 1
ATOM 727 C CA . TYR A 1 92 ? 2.778 2.191 11.264 1.00 90.94 92 TYR A CA 1
ATOM 728 C C . TYR A 1 92 ? 4.288 2.459 11.154 1.00 90.94 92 TYR A C 1
ATOM 730 O O . TYR A 1 92 ? 4.782 2.806 10.082 1.00 90.94 92 TYR A O 1
ATOM 738 N N . SER A 1 93 ? 5.029 2.251 12.245 1.00 89.81 93 SER A N 1
ATOM 739 C CA . SER A 1 93 ? 6.485 2.425 12.281 1.00 89.81 93 SER A CA 1
ATOM 740 C C . SER A 1 93 ? 7.193 1.414 11.379 1.00 89.81 93 SER A C 1
ATOM 742 O O . SER A 1 93 ? 8.072 1.799 10.614 1.00 89.81 93 SER A O 1
ATOM 744 N N . GLY A 1 94 ? 6.772 0.144 11.406 1.00 89.88 94 GLY A N 1
ATOM 745 C CA . GLY A 1 94 ? 7.298 -0.886 10.507 1.00 89.88 94 GLY A CA 1
ATOM 746 C C . GLY A 1 94 ? 7.046 -0.561 9.032 1.00 89.88 94 GLY A C 1
ATOM 747 O O . GLY A 1 94 ? 7.942 -0.684 8.204 1.00 89.88 94 GLY A O 1
ATOM 748 N N . ARG A 1 95 ? 5.857 -0.045 8.697 1.00 89.88 95 ARG A N 1
ATOM 749 C CA . ARG A 1 95 ? 5.543 0.424 7.340 1.00 89.88 95 ARG A CA 1
ATOM 750 C C . ARG A 1 95 ? 6.464 1.567 6.901 1.00 89.88 95 ARG A C 1
ATOM 752 O O . ARG A 1 95 ? 6.945 1.554 5.774 1.00 89.88 95 ARG A O 1
ATOM 759 N N . ASN A 1 96 ? 6.703 2.551 7.769 1.00 88.94 96 ASN A N 1
ATOM 760 C CA . ASN A 1 96 ? 7.600 3.663 7.451 1.00 88.94 96 ASN A CA 1
ATOM 761 C C . ASN A 1 96 ? 9.053 3.198 7.282 1.00 88.94 96 ASN A C 1
ATOM 763 O O . ASN A 1 96 ? 9.728 3.691 6.386 1.00 88.94 96 ASN A O 1
ATOM 767 N N . LEU A 1 97 ? 9.506 2.216 8.069 1.00 89.31 97 LEU A N 1
ATOM 768 C CA . LEU A 1 97 ? 10.821 1.602 7.881 1.00 89.31 97 LEU A CA 1
ATOM 769 C C . LEU A 1 97 ? 10.936 0.947 6.497 1.00 89.31 97 LEU A C 1
ATOM 771 O O . LEU A 1 97 ? 11.895 1.216 5.780 1.00 89.31 97 LEU A O 1
ATOM 775 N N . ASN A 1 98 ? 9.923 0.182 6.078 1.00 87.50 98 ASN A N 1
ATOM 776 C CA . ASN A 1 98 ? 9.896 -0.406 4.735 1.00 87.50 98 ASN A CA 1
ATOM 777 C C . ASN A 1 98 ? 9.924 0.668 3.635 1.00 87.50 98 ASN A C 1
ATOM 779 O O . ASN A 1 98 ? 10.529 0.460 2.586 1.00 87.50 98 ASN A O 1
ATOM 783 N N . PHE A 1 99 ? 9.273 1.818 3.848 1.00 89.12 99 PHE A N 1
ATOM 784 C CA . PHE A 1 99 ? 9.329 2.940 2.904 1.00 89.12 99 PHE A CA 1
ATOM 785 C C . PHE A 1 99 ? 10.722 3.567 2.837 1.00 89.12 99 PHE A C 1
ATOM 787 O O . PHE A 1 99 ? 11.206 3.822 1.738 1.00 89.12 99 PHE A O 1
ATOM 794 N N . ASP A 1 100 ? 11.374 3.770 3.981 1.00 88.69 100 ASP A N 1
ATOM 795 C CA . ASP A 1 100 ? 12.726 4.328 4.052 1.00 88.69 100 ASP A CA 1
ATOM 796 C C . ASP A 1 100 ? 13.763 3.383 3.414 1.00 88.69 100 ASP A C 1
ATOM 798 O O . ASP A 1 100 ? 14.667 3.828 2.706 1.00 88.69 100 ASP A O 1
ATOM 802 N N . GLU A 1 101 ? 13.642 2.071 3.636 1.00 87.50 101 GLU A N 1
ATOM 803 C CA . GLU A 1 101 ? 14.495 1.061 2.997 1.00 87.50 101 GLU A CA 1
ATOM 804 C C . GLU A 1 101 ? 14.295 1.031 1.480 1.00 87.50 101 GLU A C 1
ATOM 806 O O . GLU A 1 101 ? 15.273 1.030 0.729 1.00 87.50 101 GLU A O 1
ATOM 811 N N . ASN A 1 102 ? 13.044 1.081 1.017 1.00 85.00 102 ASN A N 1
ATOM 812 C CA . ASN A 1 102 ? 12.737 1.100 -0.410 1.00 85.00 102 ASN A CA 1
ATOM 813 C C . ASN A 1 102 ? 13.240 2.384 -1.094 1.00 85.00 102 ASN A C 1
ATOM 815 O O . ASN A 1 102 ? 13.810 2.343 -2.187 1.00 85.00 102 ASN A O 1
ATOM 819 N N . GL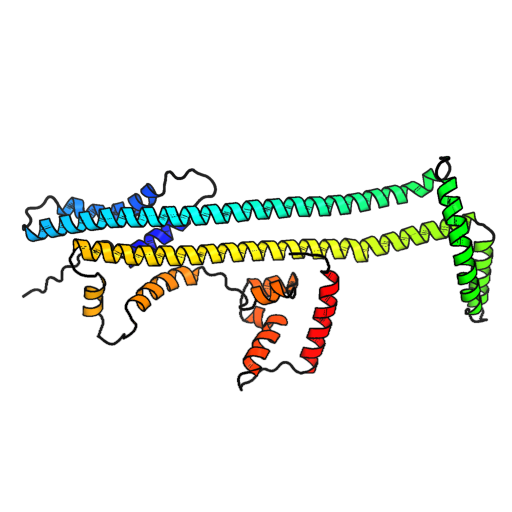U A 1 103 ? 13.118 3.531 -0.423 1.00 88.12 103 GLU A N 1
ATOM 820 C CA . GLU A 1 103 ? 13.657 4.798 -0.912 1.00 88.12 103 GLU A CA 1
ATOM 821 C C . GLU A 1 103 ? 15.184 4.744 -1.069 1.00 88.12 103 GLU A C 1
ATOM 823 O O . GLU A 1 103 ? 15.695 5.127 -2.124 1.00 88.12 103 GLU A O 1
ATOM 828 N N . LYS A 1 104 ? 15.904 4.180 -0.089 1.00 89.19 104 LYS A N 1
ATOM 829 C CA . LYS A 1 104 ? 17.361 3.976 -0.173 1.00 89.19 104 LYS A CA 1
ATOM 830 C C . LYS A 1 104 ? 17.752 3.032 -1.308 1.00 89.19 104 LYS A C 1
ATOM 832 O O . LYS A 1 104 ? 18.650 3.352 -2.082 1.00 89.19 104 LYS A O 1
ATOM 837 N N . LEU A 1 105 ? 17.066 1.895 -1.451 1.00 81.75 105 LEU A N 1
ATOM 838 C CA . LEU A 1 105 ? 17.317 0.948 -2.546 1.00 81.75 105 LEU A CA 1
ATOM 839 C C . LEU A 1 105 ? 17.119 1.610 -3.914 1.00 81.75 105 LEU A C 1
ATOM 841 O O . LEU A 1 105 ? 17.928 1.429 -4.829 1.00 81.75 105 LEU A O 1
ATOM 845 N N . ARG A 1 106 ? 16.074 2.433 -4.044 1.00 84.12 106 ARG A N 1
ATOM 846 C CA . ARG A 1 106 ? 15.818 3.229 -5.246 1.00 84.12 106 ARG A CA 1
ATOM 847 C C . ARG A 1 106 ? 16.945 4.225 -5.509 1.00 84.12 106 ARG A C 1
ATOM 849 O O . ARG A 1 106 ? 17.371 4.347 -6.655 1.00 84.12 106 ARG A O 1
ATOM 856 N N . GLU A 1 107 ? 17.414 4.945 -4.495 1.00 86.38 107 GLU A N 1
ATOM 857 C CA . GLU A 1 107 ? 18.519 5.902 -4.630 1.00 86.38 107 GLU A CA 1
ATOM 858 C C . GLU A 1 107 ? 19.806 5.223 -5.102 1.00 86.38 107 GLU A C 1
ATOM 860 O O . GLU A 1 107 ? 20.357 5.637 -6.123 1.00 86.38 107 GLU A O 1
ATOM 865 N N . THR A 1 108 ? 20.215 4.127 -4.456 1.00 83.88 108 THR A N 1
ATOM 866 C CA . THR A 1 108 ? 21.393 3.340 -4.857 1.00 83.88 108 THR A CA 1
ATOM 867 C C . THR A 1 108 ? 21.271 2.829 -6.292 1.00 83.88 108 THR A C 1
ATOM 869 O O . THR A 1 108 ? 22.221 2.884 -7.074 1.00 83.88 108 THR A O 1
ATOM 872 N N . TYR A 1 109 ? 20.081 2.374 -6.688 1.00 77.69 109 TYR A N 1
ATOM 873 C CA . TYR A 1 109 ? 19.848 1.933 -8.057 1.00 77.69 109 TYR A CA 1
ATOM 874 C C . TYR A 1 109 ? 19.962 3.083 -9.069 1.00 77.69 109 TYR A C 1
ATOM 876 O O . TYR A 1 109 ? 20.580 2.943 -10.127 1.00 77.69 109 TYR A O 1
ATOM 884 N N . LEU A 1 110 ? 19.361 4.236 -8.765 1.00 80.50 110 LEU A N 1
ATOM 885 C CA . LEU A 1 110 ? 19.432 5.417 -9.624 1.00 80.50 110 LEU A CA 1
ATOM 886 C C . LEU A 1 110 ? 20.860 5.953 -9.744 1.00 80.50 110 LEU A C 1
ATOM 888 O O . LEU A 1 110 ? 21.223 6.439 -10.817 1.00 80.50 110 LEU A O 1
ATOM 892 N N . GLU A 1 111 ? 21.655 5.847 -8.683 1.00 83.62 111 GLU A N 1
ATOM 893 C CA . GLU A 1 111 ? 23.076 6.176 -8.685 1.00 83.62 111 GLU A CA 1
ATOM 894 C C . GLU A 1 111 ? 23.860 5.242 -9.612 1.00 83.62 111 GLU A C 1
ATOM 896 O O . GLU A 1 111 ? 24.523 5.727 -10.524 1.00 83.62 111 GLU A O 1
ATOM 901 N N . SER A 1 112 ? 23.663 3.924 -9.517 1.00 73.75 112 SER A N 1
ATOM 902 C CA . SER A 1 112 ? 24.278 2.955 -10.442 1.00 73.75 112 SER A CA 1
ATOM 903 C C . SER A 1 112 ? 23.903 3.208 -11.916 1.00 73.75 112 SER A C 1
ATOM 905 O O . SER A 1 112 ? 24.744 3.137 -12.822 1.00 73.75 112 SER A O 1
ATOM 907 N N . VAL A 1 113 ? 22.643 3.574 -12.188 1.00 74.44 113 VAL A N 1
ATOM 908 C CA . VAL A 1 113 ? 22.207 3.968 -13.540 1.00 74.44 113 VAL A CA 1
ATOM 909 C C . VAL A 1 113 ? 22.900 5.256 -13.990 1.00 74.44 113 VAL A C 1
ATOM 911 O O . VAL A 1 113 ? 23.288 5.367 -15.154 1.00 74.44 113 VAL A O 1
ATOM 914 N N . LYS A 1 114 ? 23.068 6.231 -13.091 1.00 78.62 114 LYS A N 1
ATOM 915 C CA . LYS A 1 114 ? 23.770 7.486 -13.381 1.00 78.62 114 LYS A CA 1
ATOM 916 C C . LYS A 1 114 ? 25.247 7.233 -13.682 1.00 78.62 114 LYS A C 1
ATOM 918 O O . LYS A 1 114 ? 25.728 7.723 -14.698 1.00 78.62 114 LYS A O 1
ATOM 923 N N . GLU A 1 115 ? 25.926 6.415 -12.884 1.00 73.56 115 GLU A N 1
ATOM 924 C CA . GLU A 1 115 ? 27.318 6.010 -13.114 1.00 73.56 115 GLU A CA 1
ATOM 925 C C . GLU A 1 115 ? 27.496 5.315 -14.466 1.00 73.56 115 GLU A C 1
ATOM 927 O O . GLU A 1 115 ? 28.438 5.616 -15.197 1.00 73.56 115 GLU A O 1
ATOM 932 N N . SER A 1 116 ? 26.556 4.446 -14.848 1.00 69.44 116 SER A N 1
ATOM 933 C CA . SER A 1 116 ? 26.567 3.778 -16.156 1.00 69.44 116 SER A CA 1
ATOM 934 C C . SER A 1 116 ? 26.427 4.773 -17.317 1.00 69.44 116 SER A C 1
ATOM 936 O O . SER A 1 116 ? 27.104 4.651 -18.341 1.00 69.44 116 SER A O 1
ATOM 938 N N . ILE A 1 117 ? 25.573 5.791 -17.163 1.00 70.94 117 ILE A N 1
ATOM 939 C CA . ILE A 1 117 ? 25.416 6.873 -18.148 1.00 70.94 117 ILE A CA 1
ATOM 940 C C . ILE A 1 117 ? 26.682 7.736 -18.209 1.00 70.94 117 ILE A C 1
ATOM 942 O O . ILE A 1 117 ? 27.133 8.088 -19.301 1.00 70.94 117 ILE A O 1
ATOM 946 N N . ASP A 1 118 ? 27.266 8.068 -17.059 1.00 72.12 118 ASP A N 1
ATOM 947 C CA . ASP A 1 118 ? 28.479 8.880 -16.969 1.00 72.12 118 ASP A CA 1
ATOM 948 C C . ASP A 1 118 ? 29.697 8.134 -17.529 1.00 72.12 118 ASP A C 1
ATOM 950 O O . ASP A 1 118 ? 30.520 8.743 -18.209 1.00 72.12 118 ASP A O 1
ATOM 954 N N . PHE A 1 119 ? 29.786 6.813 -17.348 1.00 68.12 119 PHE A N 1
ATOM 955 C CA . PHE A 1 119 ? 30.758 5.972 -18.045 1.00 68.12 119 PHE A CA 1
ATOM 956 C C . PHE A 1 119 ? 30.578 6.063 -19.565 1.00 68.12 119 PHE A C 1
ATOM 958 O O . PHE A 1 119 ? 31.544 6.327 -20.277 1.00 68.12 119 PHE A O 1
ATOM 965 N N . GLY A 1 120 ? 29.344 5.943 -20.067 1.00 62.72 120 GLY A N 1
ATOM 966 C CA . GLY A 1 120 ? 29.047 6.119 -21.492 1.00 62.72 120 GLY A CA 1
ATOM 967 C C . GLY A 1 120 ? 29.459 7.497 -22.027 1.00 62.72 120 GLY A C 1
ATOM 968 O O . GLY A 1 120 ? 30.009 7.597 -23.125 1.00 62.72 120 GLY A O 1
ATOM 969 N N . ARG A 1 121 ? 29.270 8.564 -21.237 1.00 69.12 121 ARG A N 1
ATOM 970 C CA . ARG A 1 121 ? 29.763 9.913 -21.572 1.00 69.12 121 ARG A CA 1
ATOM 971 C C . ARG A 1 121 ? 31.285 9.988 -21.570 1.00 69.12 121 ARG A C 1
ATOM 973 O O . ARG A 1 121 ? 31.839 10.511 -22.522 1.00 69.12 121 ARG A O 1
ATOM 980 N N . LYS A 1 122 ? 31.965 9.411 -20.579 1.00 69.56 122 LYS A N 1
ATOM 981 C CA . LYS A 1 122 ? 33.437 9.363 -20.535 1.00 69.56 122 LYS A CA 1
ATOM 982 C C . LYS A 1 122 ? 34.021 8.591 -21.716 1.00 69.56 122 LYS A C 1
ATOM 984 O O . LYS A 1 122 ? 35.009 9.028 -22.289 1.00 69.56 122 LYS A O 1
ATOM 989 N N . VAL A 1 123 ? 33.399 7.481 -22.119 1.00 60.88 123 VAL A N 1
ATOM 990 C CA . VAL A 1 123 ? 33.784 6.739 -23.331 1.00 60.88 123 VAL A CA 1
ATOM 991 C C . VAL A 1 123 ? 33.543 7.584 -24.581 1.00 60.88 123 VAL A C 1
ATOM 993 O O . VAL A 1 123 ? 34.395 7.617 -25.463 1.00 60.88 123 VAL A O 1
ATOM 996 N N . LYS A 1 124 ? 32.424 8.317 -24.651 1.00 62.56 124 LYS A N 1
ATOM 997 C CA . LYS A 1 124 ? 32.161 9.276 -25.733 1.00 62.56 124 LYS A CA 1
ATOM 998 C C . LYS A 1 124 ? 33.218 10.382 -25.779 1.00 62.56 124 LYS A C 1
ATOM 1000 O O . LYS A 1 124 ? 33.695 10.690 -26.863 1.00 62.56 124 LYS A O 1
ATOM 1005 N N . ASP A 1 125 ? 33.587 10.955 -24.640 1.00 68.19 125 ASP A N 1
ATOM 1006 C CA . ASP A 1 125 ? 34.589 12.019 -24.551 1.00 68.19 125 ASP A CA 1
ATOM 1007 C C . ASP A 1 125 ? 35.984 11.485 -24.916 1.00 68.19 125 ASP A C 1
ATOM 1009 O O . ASP A 1 125 ? 36.714 12.132 -25.664 1.00 68.19 125 ASP A O 1
ATOM 1013 N N . LEU A 1 126 ? 36.316 10.257 -24.496 1.00 63.78 126 LEU A N 1
ATOM 1014 C CA . LEU A 1 126 ? 37.528 9.547 -24.908 1.00 63.78 126 LEU A CA 1
ATOM 1015 C C . LEU A 1 126 ? 37.555 9.327 -26.430 1.00 63.78 126 LEU A C 1
ATOM 1017 O O . LEU A 1 126 ? 38.538 9.675 -27.077 1.00 63.78 126 LEU A O 1
ATOM 1021 N N . LEU A 1 127 ? 36.469 8.824 -27.025 1.00 55.44 127 LEU A N 1
ATOM 1022 C CA . LEU A 1 127 ? 36.335 8.642 -28.477 1.00 55.44 127 LEU A CA 1
ATOM 1023 C C . LEU A 1 127 ? 36.364 9.965 -29.247 1.00 55.44 127 LEU A C 1
ATOM 1025 O O . LEU A 1 127 ? 36.968 10.033 -30.313 1.00 55.44 127 LEU A O 1
ATOM 1029 N N . ALA A 1 128 ? 35.769 11.025 -28.705 1.00 58.19 128 ALA A N 1
ATOM 1030 C CA . ALA A 1 128 ? 35.838 12.365 -29.278 1.00 58.19 128 ALA A CA 1
ATOM 1031 C C . ALA A 1 128 ? 37.244 12.982 -29.163 1.00 58.19 128 ALA A C 1
ATOM 1033 O O . ALA A 1 128 ? 37.597 13.829 -29.978 1.00 58.19 128 ALA A O 1
ATOM 1034 N N . SER A 1 129 ? 38.053 12.546 -28.188 1.00 56.81 129 SER A N 1
ATOM 1035 C CA . SER A 1 129 ? 39.456 12.956 -28.017 1.00 56.81 129 SER A CA 1
ATOM 1036 C C . SER A 1 129 ? 40.463 12.118 -28.826 1.00 56.81 129 SER A C 1
ATOM 1038 O O . SER A 1 129 ? 41.595 12.546 -29.057 1.00 56.81 129 SER A O 1
ATOM 1040 N N . LEU A 1 130 ? 40.053 10.942 -29.314 1.00 48.09 130 LEU A N 1
ATOM 1041 C CA . LEU A 1 130 ? 40.885 10.031 -30.108 1.00 48.09 130 LEU A CA 1
ATOM 1042 C C . LEU A 1 130 ? 41.289 10.509 -31.524 1.00 48.09 130 LEU A C 1
ATOM 1044 O O . LEU A 1 130 ? 42.312 10.013 -32.009 1.00 48.09 130 LEU A O 1
ATOM 1048 N N . PRO A 1 131 ? 40.650 11.508 -32.175 1.00 48.44 131 PRO A N 1
ATOM 1049 C CA . PRO A 1 131 ? 41.206 12.111 -33.388 1.00 48.44 131 PRO A CA 1
ATOM 1050 C C . PRO A 1 131 ? 42.587 12.754 -33.167 1.00 48.44 131 PRO A C 1
ATOM 1052 O O . PRO A 1 131 ? 43.316 12.961 -34.132 1.00 48.44 131 PRO A O 1
ATOM 1055 N N . THR A 1 132 ? 42.985 13.020 -31.916 1.00 42.62 132 THR A N 1
ATOM 1056 C CA . THR A 1 132 ? 44.230 13.736 -31.587 1.00 42.62 132 THR A CA 1
ATOM 1057 C C . THR A 1 132 ? 45.318 12.865 -30.941 1.00 42.62 132 THR A C 1
ATOM 1059 O O . THR A 1 132 ? 46.483 13.252 -30.962 1.00 42.62 132 THR A O 1
ATOM 1062 N N . MET A 1 133 ? 44.997 11.679 -30.398 1.00 40.78 133 MET A N 1
ATOM 1063 C CA . MET A 1 133 ? 45.984 10.796 -29.732 1.00 40.78 133 MET A CA 1
ATOM 1064 C C . MET A 1 133 ? 46.611 9.721 -30.634 1.00 40.78 133 MET A C 1
ATOM 1066 O O . MET A 1 133 ? 47.644 9.150 -30.282 1.00 40.78 133 MET A O 1
ATOM 1070 N N . THR A 1 134 ? 46.053 9.469 -31.817 1.00 41.69 134 THR A N 1
ATOM 1071 C CA . THR A 1 134 ? 46.514 8.393 -32.721 1.00 41.69 134 THR A CA 1
ATOM 1072 C C . THR A 1 134 ? 47.836 8.720 -33.444 1.00 41.69 134 THR A C 1
ATOM 1074 O O . THR A 1 134 ? 48.334 7.920 -34.226 1.00 41.69 134 THR A O 1
ATOM 1077 N N . ILE A 1 135 ? 48.459 9.867 -33.150 1.00 40.59 135 ILE A N 1
ATOM 1078 C CA . ILE A 1 135 ? 49.765 10.259 -33.709 1.00 40.59 135 ILE A CA 1
ATOM 1079 C C . ILE A 1 135 ? 50.921 10.064 -32.692 1.00 40.59 135 ILE A C 1
ATOM 1081 O O . ILE A 1 135 ? 52.080 10.196 -33.069 1.00 40.59 135 ILE A O 1
ATOM 1085 N N . GLY A 1 136 ? 50.668 9.687 -31.424 1.00 36.94 136 GLY A N 1
ATOM 1086 C CA . GLY A 1 136 ? 51.693 9.819 -30.365 1.00 36.94 136 GLY A CA 1
ATOM 1087 C C . GLY A 1 136 ? 52.121 8.606 -29.519 1.00 36.94 136 GLY A C 1
ATOM 1088 O O . GLY A 1 136 ? 53.089 8.748 -28.779 1.00 36.94 136 GLY A O 1
ATOM 1089 N N . GLY A 1 137 ? 51.460 7.439 -29.543 1.00 34.59 137 GLY A N 1
ATOM 1090 C CA . GLY A 1 137 ? 51.666 6.421 -28.490 1.00 34.59 137 GLY A CA 1
ATOM 1091 C C . GLY A 1 137 ? 51.867 4.980 -28.969 1.00 34.59 137 GLY A C 1
ATOM 1092 O O . GLY A 1 137 ? 50.951 4.365 -29.505 1.00 34.59 137 GLY A O 1
ATOM 1093 N N . ILE A 1 138 ? 53.039 4.416 -28.663 1.00 37.88 138 ILE A N 1
ATOM 1094 C CA . ILE A 1 138 ? 53.576 3.095 -29.063 1.00 37.88 138 ILE A CA 1
ATOM 1095 C C . ILE A 1 138 ? 52.665 1.882 -28.726 1.00 37.88 138 ILE A C 1
ATOM 1097 O O . ILE A 1 138 ? 52.832 0.813 -29.303 1.00 37.88 138 ILE A O 1
ATOM 1101 N N . GLY A 1 139 ? 51.649 2.024 -27.866 1.00 32.47 139 GLY A N 1
ATOM 1102 C CA . GLY A 1 139 ? 50.716 0.938 -27.514 1.00 32.47 139 GLY A CA 1
ATOM 1103 C C . GLY A 1 139 ? 49.536 0.716 -28.476 1.00 32.47 139 GLY A C 1
ATOM 1104 O O . GLY A 1 139 ? 48.910 -0.337 -28.428 1.00 32.47 139 GLY A O 1
ATOM 1105 N N . GLY A 1 140 ? 49.217 1.675 -29.355 1.00 37.94 140 GLY A N 1
ATOM 1106 C CA . GLY A 1 140 ? 48.079 1.564 -30.285 1.00 37.94 140 GLY A CA 1
ATOM 1107 C C . GLY A 1 140 ? 48.347 0.690 -31.517 1.00 37.94 140 GLY A C 1
ATOM 1108 O O . GLY A 1 140 ? 47.408 0.190 -32.133 1.00 37.94 140 GLY A O 1
ATOM 1109 N N . ALA A 1 141 ? 49.617 0.473 -31.867 1.00 41.38 141 ALA A N 1
ATOM 1110 C CA . ALA A 1 141 ? 50.004 -0.219 -33.095 1.00 41.38 141 ALA A CA 1
ATOM 1111 C C . ALA A 1 141 ? 49.677 -1.721 -33.077 1.00 41.38 141 ALA A C 1
ATOM 1113 O O . ALA A 1 141 ? 49.274 -2.267 -34.098 1.00 41.38 141 ALA A O 1
ATOM 1114 N N . THR A 1 142 ? 49.785 -2.384 -31.924 1.00 46.97 142 THR A N 1
ATOM 1115 C CA . THR A 1 142 ? 49.583 -3.838 -31.803 1.00 46.97 142 THR A CA 1
ATOM 1116 C C . THR A 1 142 ? 48.112 -4.240 -31.858 1.00 46.97 142 THR A C 1
ATOM 1118 O O . THR A 1 142 ? 47.765 -5.192 -32.553 1.00 46.97 142 THR A O 1
ATOM 1121 N N . VAL A 1 143 ? 47.223 -3.493 -31.193 1.00 44.88 143 VAL A N 1
ATOM 1122 C CA . VAL A 1 143 ? 45.770 -3.727 -31.290 1.00 44.88 143 VAL A CA 1
ATOM 1123 C C . VAL A 1 143 ? 45.264 -3.348 -32.681 1.00 44.88 143 VAL A C 1
ATOM 1125 O O . VAL A 1 143 ? 44.472 -4.090 -33.253 1.00 44.88 143 VAL A O 1
ATOM 1128 N N . ALA A 1 144 ? 45.765 -2.248 -33.257 1.00 46.03 144 ALA A N 1
ATOM 1129 C CA . ALA A 1 144 ? 45.423 -1.846 -34.617 1.00 46.03 144 ALA A CA 1
ATOM 1130 C C . ALA A 1 144 ? 45.897 -2.864 -35.665 1.00 46.03 144 ALA A C 1
ATOM 1132 O O . ALA A 1 144 ? 45.142 -3.138 -36.586 1.00 46.03 144 ALA A O 1
ATOM 1133 N N . GLN A 1 145 ? 47.086 -3.466 -35.522 1.00 49.59 145 GLN A N 1
ATOM 1134 C CA . GLN A 1 145 ? 47.558 -4.522 -36.431 1.00 49.59 145 GLN A CA 1
ATOM 1135 C C . GLN A 1 145 ? 46.690 -5.781 -36.367 1.00 49.59 145 GLN A C 1
ATOM 1137 O O . GLN A 1 145 ? 46.296 -6.290 -37.411 1.00 49.59 145 GLN A O 1
ATOM 1142 N N . TYR A 1 146 ? 46.334 -6.244 -35.166 1.00 52.19 146 TYR A N 1
ATOM 1143 C CA . TYR A 1 146 ? 45.511 -7.448 -35.012 1.00 52.19 146 TYR A CA 1
ATOM 1144 C C . TYR A 1 146 ? 44.079 -7.241 -35.532 1.00 52.19 146 TYR A C 1
ATOM 1146 O O . TYR A 1 146 ? 43.500 -8.118 -36.171 1.00 52.19 146 TYR A O 1
ATOM 1154 N N . PHE A 1 147 ? 43.510 -6.052 -35.298 1.00 50.19 147 PHE A N 1
ATOM 1155 C CA . PHE A 1 147 ? 42.216 -5.668 -35.864 1.00 50.19 147 PHE A CA 1
ATOM 1156 C C . PHE A 1 147 ? 42.287 -5.467 -37.381 1.00 50.19 147 PHE A C 1
ATOM 1158 O O . PHE A 1 147 ? 41.339 -5.824 -38.071 1.00 50.19 147 PHE A O 1
ATOM 1165 N N . LYS A 1 148 ? 43.396 -4.928 -37.901 1.00 52.88 148 LYS A N 1
ATOM 1166 C CA . LYS A 1 148 ? 43.614 -4.704 -39.333 1.00 52.88 148 LYS A CA 1
ATOM 1167 C C . LYS A 1 148 ? 43.587 -6.020 -40.108 1.00 52.88 148 LYS A C 1
ATOM 1169 O O . LYS A 1 148 ? 42.781 -6.133 -41.018 1.00 52.88 148 LYS A O 1
ATOM 1174 N N . GLU A 1 149 ? 44.365 -7.022 -39.699 1.00 57.38 149 GLU A N 1
ATOM 1175 C CA . GLU A 1 149 ? 44.434 -8.309 -40.414 1.00 57.38 149 GLU A CA 1
ATOM 1176 C C . GLU A 1 149 ? 43.084 -9.052 -40.423 1.00 57.38 149 GLU A C 1
ATOM 1178 O O . GLU A 1 149 ? 42.663 -9.570 -41.453 1.00 57.38 149 GLU A O 1
ATOM 1183 N N . SER A 1 150 ? 42.353 -9.051 -39.301 1.00 54.34 150 SER A N 1
ATOM 1184 C CA . SER A 1 150 ? 41.049 -9.729 -39.202 1.00 54.34 150 SER A CA 1
ATOM 1185 C C . SER A 1 150 ? 39.915 -8.997 -39.936 1.00 54.34 150 SER A C 1
ATOM 1187 O O . SER A 1 150 ? 38.989 -9.628 -40.455 1.00 54.34 150 SER A O 1
ATOM 1189 N N . ILE A 1 151 ? 39.963 -7.661 -39.975 1.00 57.47 151 ILE A N 1
ATOM 1190 C CA . ILE A 1 151 ? 38.948 -6.845 -40.646 1.00 57.47 151 ILE A CA 1
ATOM 1191 C C . ILE A 1 151 ? 39.212 -6.742 -42.149 1.00 57.47 151 ILE A C 1
ATOM 1193 O O . ILE A 1 151 ? 38.240 -6.787 -42.900 1.00 57.47 151 ILE A O 1
ATOM 1197 N N . GLU A 1 152 ? 40.469 -6.638 -42.598 1.00 57.91 152 GLU A N 1
ATOM 1198 C CA . GLU A 1 152 ? 40.818 -6.563 -44.027 1.00 57.91 152 GLU A CA 1
ATOM 1199 C C . GLU A 1 152 ? 40.277 -7.780 -44.784 1.00 57.91 152 GLU A C 1
ATOM 1201 O O . GLU A 1 152 ? 39.536 -7.607 -45.750 1.00 57.91 152 GLU A O 1
ATOM 1206 N N . GLU A 1 153 ? 40.500 -8.999 -44.280 1.00 62.94 153 GLU A N 1
ATOM 1207 C CA . GLU A 1 153 ? 40.050 -10.217 -44.969 1.00 62.94 153 GLU A CA 1
ATOM 1208 C C . GLU A 1 153 ? 38.511 -10.336 -45.041 1.00 62.94 153 GLU A C 1
ATOM 1210 O O . GLU A 1 153 ? 37.946 -10.814 -46.030 1.00 62.94 153 GLU A O 1
ATOM 1215 N N . SER A 1 154 ? 37.806 -9.888 -43.995 1.00 63.72 154 SER A N 1
ATOM 1216 C CA . SER A 1 154 ? 36.336 -9.915 -43.957 1.00 63.72 154 SER A CA 1
ATOM 1217 C C . SER A 1 154 ? 35.705 -8.791 -44.784 1.00 63.72 154 SER A C 1
ATOM 1219 O O . SER A 1 154 ? 34.651 -8.991 -45.396 1.00 63.72 154 SER A O 1
ATOM 1221 N N . LEU A 1 155 ? 36.328 -7.609 -44.815 1.00 58.31 155 LEU A N 1
ATOM 1222 C CA . LEU A 1 155 ? 35.840 -6.473 -45.592 1.00 58.31 155 LEU A CA 1
ATOM 1223 C C . LEU A 1 155 ? 36.102 -6.656 -47.082 1.00 58.31 155 LEU A C 1
ATOM 1225 O O . LEU A 1 155 ? 35.181 -6.395 -47.848 1.00 58.31 155 LEU A O 1
ATOM 1229 N N . GLU A 1 156 ? 37.264 -7.163 -47.503 1.00 62.91 156 GLU A N 1
ATOM 1230 C CA . GLU A 1 156 ? 37.542 -7.429 -48.924 1.00 62.91 156 GLU A CA 1
ATOM 1231 C C . GLU A 1 156 ? 36.503 -8.379 -49.533 1.00 62.91 156 GLU A C 1
ATOM 1233 O O . GLU A 1 156 ? 35.891 -8.060 -50.555 1.00 62.91 156 GLU A O 1
ATOM 1238 N N . LYS A 1 157 ? 36.197 -9.491 -48.849 1.00 70.19 157 LYS A N 1
ATOM 1239 C CA . LYS A 1 157 ? 35.170 -10.452 -49.291 1.00 70.19 157 LYS A CA 1
ATOM 1240 C C . LYS A 1 157 ? 33.777 -9.817 -49.391 1.00 70.19 157 LYS A C 1
ATOM 1242 O O . LYS A 1 157 ? 33.058 -10.049 -50.362 1.00 70.19 157 LYS A O 1
ATOM 1247 N N . SER A 1 158 ? 33.400 -8.991 -48.413 1.00 62.22 158 SER A N 1
ATOM 1248 C CA . SER A 1 158 ? 32.095 -8.314 -48.381 1.00 62.22 158 SER A CA 1
ATOM 1249 C C . SER A 1 158 ? 31.975 -7.202 -49.437 1.00 62.22 158 SER A C 1
ATOM 1251 O O . SER A 1 158 ? 30.919 -7.025 -50.058 1.00 62.22 158 SER A O 1
ATOM 1253 N N . PHE A 1 159 ? 33.064 -6.471 -49.693 1.00 62.97 159 PHE A N 1
ATOM 1254 C CA . PHE A 1 159 ? 33.122 -5.416 -50.703 1.00 62.97 159 PHE A CA 1
ATOM 1255 C C . PHE A 1 159 ? 33.116 -5.980 -52.122 1.00 62.97 159 PHE A C 1
ATOM 1257 O O . PHE A 1 159 ? 32.362 -5.470 -52.949 1.00 62.97 159 PHE A O 1
ATOM 1264 N N . GLU A 1 160 ? 33.854 -7.055 -52.411 1.00 69.62 160 GLU A N 1
ATOM 1265 C CA . GLU A 1 160 ? 33.794 -7.712 -53.724 1.00 69.62 160 GLU A CA 1
ATOM 1266 C C . GLU A 1 160 ? 32.388 -8.231 -54.047 1.00 69.62 160 GLU A C 1
ATOM 1268 O O . GLU A 1 160 ? 31.907 -8.101 -55.178 1.00 69.62 160 GLU A O 1
ATOM 1273 N N . GLU A 1 161 ? 31.698 -8.805 -53.059 1.00 71.94 161 GLU A N 1
ATOM 1274 C CA . GLU A 1 161 ? 30.333 -9.297 -53.243 1.00 71.94 161 GLU A CA 1
ATOM 1275 C C . GLU A 1 161 ? 29.321 -8.151 -53.418 1.00 71.94 161 GLU A C 1
ATOM 1277 O O . GLU A 1 161 ? 28.361 -8.269 -54.185 1.00 71.94 161 GLU A O 1
ATOM 1282 N N . SER A 1 162 ? 29.558 -7.018 -52.751 1.00 60.56 162 SER A N 1
ATOM 1283 C CA . SER A 1 162 ? 28.742 -5.808 -52.882 1.00 60.56 162 SER A CA 1
ATOM 1284 C C . SER A 1 162 ? 28.968 -5.104 -54.222 1.00 60.56 162 SER A C 1
ATOM 1286 O O . SER A 1 162 ? 27.995 -4.714 -54.864 1.00 60.56 162 SER A O 1
ATOM 1288 N N . LEU A 1 163 ? 30.213 -5.013 -54.703 1.00 62.44 163 LEU A N 1
ATOM 1289 C CA . LEU A 1 163 ? 30.567 -4.434 -56.007 1.00 62.44 163 LEU A CA 1
ATOM 1290 C C . LEU A 1 163 ? 29.945 -5.216 -57.173 1.00 62.44 163 LEU A C 1
ATOM 1292 O O . LEU A 1 163 ? 29.514 -4.610 -58.151 1.00 62.44 163 LEU A O 1
ATOM 1296 N N . LYS A 1 164 ? 29.812 -6.544 -57.050 1.00 71.75 164 LYS A N 1
ATOM 1297 C CA . LYS A 1 164 ? 29.121 -7.393 -58.041 1.00 71.75 164 LYS A CA 1
ATOM 1298 C C . LYS A 1 164 ? 27.606 -7.153 -58.113 1.00 71.75 164 LYS A C 1
ATOM 1300 O O . LYS A 1 164 ? 26.992 -7.516 -59.113 1.00 71.75 164 LYS A O 1
ATOM 1305 N N . LYS A 1 165 ? 26.994 -6.561 -57.078 1.00 70.38 165 LYS A N 1
ATOM 1306 C CA . LYS A 1 165 ? 25.545 -6.283 -57.000 1.00 70.38 165 LYS A CA 1
ATOM 1307 C C . LYS A 1 165 ? 25.166 -4.862 -57.437 1.00 70.38 165 LYS A C 1
ATOM 1309 O O . LYS A 1 165 ? 23.974 -4.566 -57.517 1.00 70.38 165 LYS A O 1
ATOM 1314 N N . ILE A 1 166 ? 26.132 -3.984 -57.726 1.00 64.38 166 ILE A N 1
ATOM 1315 C CA . ILE A 1 166 ? 25.848 -2.612 -58.172 1.00 64.38 166 ILE A CA 1
ATOM 1316 C C . ILE A 1 166 ? 25.466 -2.631 -59.666 1.00 64.38 166 ILE A C 1
ATOM 1318 O O . ILE A 1 166 ? 26.235 -3.136 -60.481 1.00 64.38 166 ILE A O 1
ATOM 1322 N N . PRO A 1 167 ? 24.296 -2.095 -60.059 1.00 65.69 167 PRO A N 1
ATOM 1323 C CA . PRO A 1 167 ? 23.871 -2.064 -61.456 1.00 65.69 167 PRO A CA 1
ATOM 1324 C C . PRO A 1 167 ? 24.746 -1.123 -62.301 1.00 65.69 167 PRO A C 1
ATOM 1326 O O . PRO A 1 167 ? 25.096 -0.027 -61.860 1.00 65.69 167 PRO A O 1
ATOM 1329 N N . ASN A 1 168 ? 25.041 -1.531 -63.542 1.00 65.88 168 ASN A N 1
ATOM 1330 C CA . ASN A 1 168 ? 25.852 -0.792 -64.524 1.00 65.88 168 ASN A CA 1
ATOM 1331 C C . ASN A 1 168 ? 25.111 0.442 -65.086 1.00 65.88 168 ASN A C 1
ATOM 1333 O O . ASN A 1 168 ? 24.758 0.493 -66.262 1.00 65.88 168 ASN A O 1
ATOM 1337 N N . GLY A 1 169 ? 24.821 1.419 -64.226 1.00 74.12 169 GLY A N 1
ATOM 1338 C CA . GLY A 1 169 ? 24.299 2.737 -64.592 1.00 74.12 169 GLY A CA 1
ATOM 1339 C C . GLY A 1 169 ? 25.267 3.854 -64.195 1.00 74.12 169 GLY A C 1
ATOM 1340 O O . GLY A 1 169 ? 26.204 3.624 -63.433 1.00 74.12 169 GLY A O 1
ATOM 1341 N N . SER A 1 170 ? 25.014 5.086 -64.652 1.00 69.44 170 SER A N 1
ATOM 1342 C CA . SER A 1 170 ? 25.908 6.239 -64.413 1.00 69.44 170 SER A CA 1
ATOM 1343 C C . SER A 1 170 ? 26.185 6.523 -62.928 1.00 69.44 170 SER A C 1
ATOM 1345 O O . SER A 1 170 ? 27.256 7.008 -62.574 1.00 69.44 170 SER A O 1
ATOM 1347 N N . LEU A 1 171 ? 25.247 6.179 -62.041 1.00 62.03 171 LEU A N 1
ATOM 1348 C CA . LEU A 1 171 ? 25.405 6.305 -60.589 1.00 62.03 171 LEU A CA 1
ATOM 1349 C C . LEU A 1 171 ? 26.256 5.169 -59.985 1.00 62.03 171 LEU A C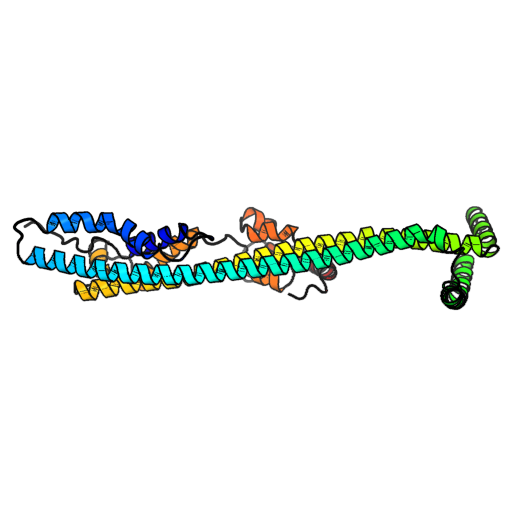 1
ATOM 1351 O O . LEU A 1 171 ? 26.927 5.368 -58.975 1.00 62.03 171 LEU A O 1
ATOM 1355 N N . GLY A 1 172 ? 26.260 3.996 -60.626 1.00 70.25 172 GLY A N 1
ATOM 1356 C CA . GLY A 1 172 ? 27.076 2.841 -60.248 1.00 70.25 172 GLY A CA 1
ATOM 1357 C C . GLY A 1 172 ? 28.556 3.036 -60.575 1.00 70.25 172 GLY A C 1
ATOM 1358 O O . GLY A 1 172 ? 29.401 2.710 -59.747 1.00 70.25 172 GLY A O 1
ATOM 1359 N N . GLU A 1 173 ? 28.879 3.646 -61.720 1.00 73.19 173 GLU A N 1
ATOM 1360 C CA . GLU A 1 173 ? 30.268 3.991 -62.074 1.00 73.19 173 GLU A CA 1
ATOM 1361 C C . GLU A 1 173 ? 30.856 5.059 -61.139 1.00 73.19 173 GLU A C 1
ATOM 1363 O O . GLU A 1 173 ? 32.012 4.959 -60.727 1.00 73.19 173 GLU A O 1
ATOM 1368 N N . LEU A 1 174 ? 30.039 6.034 -60.721 1.00 70.25 174 LEU A N 1
ATOM 1369 C CA . LEU A 1 174 ? 30.433 7.056 -59.747 1.00 70.25 174 LEU A CA 1
ATOM 1370 C C . LEU A 1 174 ? 30.713 6.453 -58.362 1.00 70.25 174 LEU A C 1
ATOM 1372 O O . LEU A 1 174 ? 31.735 6.758 -57.752 1.00 70.25 174 LEU A O 1
ATOM 1376 N N . LEU A 1 175 ? 29.837 5.566 -57.876 1.00 65.69 175 LEU A N 1
ATOM 1377 C CA . LEU A 1 175 ? 30.038 4.858 -56.606 1.00 65.69 175 LEU A CA 1
ATOM 1378 C C . LEU A 1 175 ? 31.266 3.945 -56.648 1.00 65.69 175 LEU A C 1
ATOM 1380 O O . LEU A 1 175 ? 32.031 3.913 -55.687 1.00 65.69 175 LEU A O 1
ATOM 1384 N N . ARG A 1 176 ? 31.492 3.249 -57.766 1.00 71.06 176 ARG A N 1
ATOM 1385 C CA . ARG A 1 176 ? 32.654 2.376 -57.954 1.00 71.06 176 ARG A CA 1
ATOM 1386 C C . ARG A 1 176 ? 33.968 3.159 -57.928 1.00 71.06 176 ARG A C 1
ATOM 1388 O O . ARG A 1 176 ? 34.863 2.789 -57.178 1.00 71.06 176 ARG A O 1
ATOM 1395 N N . GLY A 1 177 ? 34.044 4.287 -58.641 1.00 72.94 177 GLY A N 1
ATOM 1396 C CA . GLY A 1 177 ? 35.230 5.152 -58.630 1.00 72.94 177 GLY A CA 1
ATOM 1397 C C . GLY A 1 177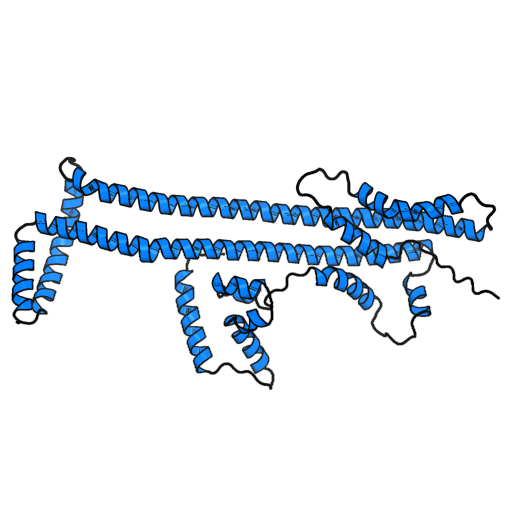 ? 35.500 5.815 -57.273 1.00 72.94 177 GLY A C 1
ATOM 1398 O O . GLY A 1 177 ? 36.652 6.071 -56.925 1.00 72.94 177 GLY A O 1
ATOM 1399 N N . VAL A 1 178 ? 34.456 6.069 -56.477 1.00 69.38 178 VAL A N 1
ATOM 1400 C CA . VAL A 1 178 ? 34.603 6.543 -55.091 1.00 69.38 178 VAL A CA 1
ATOM 1401 C C . VAL A 1 178 ? 35.129 5.431 -54.179 1.00 69.38 178 VAL A C 1
ATOM 1403 O O . VAL A 1 178 ? 36.008 5.706 -53.371 1.00 69.38 178 VAL A O 1
ATOM 1406 N N . ILE A 1 179 ? 34.645 4.192 -54.325 1.00 68.38 179 ILE A N 1
ATOM 1407 C CA . ILE A 1 179 ? 35.092 3.030 -53.534 1.00 68.38 179 ILE A CA 1
ATOM 1408 C C . ILE A 1 179 ? 36.545 2.650 -53.862 1.00 68.38 179 ILE A C 1
ATOM 1410 O O . ILE A 1 179 ? 37.322 2.400 -52.945 1.00 68.38 179 ILE A O 1
ATOM 1414 N N . GLU A 1 180 ? 36.938 2.662 -55.138 1.00 72.00 180 GLU A N 1
ATOM 1415 C CA . GLU A 1 180 ? 38.315 2.357 -55.562 1.00 72.00 180 GLU A CA 1
ATOM 1416 C C . GLU A 1 180 ? 39.317 3.387 -55.012 1.00 72.00 180 GLU A C 1
ATOM 1418 O O . GLU A 1 180 ? 40.308 3.006 -54.391 1.00 72.00 180 GLU A O 1
ATOM 1423 N N . LYS A 1 181 ? 39.005 4.690 -55.095 1.00 70.94 181 LYS A N 1
ATOM 1424 C CA . LYS A 1 181 ? 39.825 5.748 -54.466 1.00 70.94 181 LYS A CA 1
ATOM 1425 C C . LYS A 1 181 ? 39.872 5.665 -52.940 1.00 70.94 181 LYS A C 1
ATOM 1427 O O . LYS A 1 181 ? 40.811 6.156 -52.321 1.00 70.94 181 LYS A O 1
ATOM 1432 N N . LEU A 1 182 ? 38.841 5.087 -52.331 1.00 61.03 182 LEU A N 1
ATOM 1433 C CA . LEU A 1 182 ? 38.761 4.867 -50.891 1.00 61.03 182 LEU A CA 1
ATOM 1434 C C . LEU A 1 182 ? 39.639 3.708 -50.419 1.00 61.03 182 LEU A C 1
ATOM 1436 O O . LEU A 1 182 ? 40.134 3.765 -49.298 1.00 61.03 182 LEU A O 1
ATOM 1440 N N . LEU A 1 183 ? 39.828 2.688 -51.257 1.00 65.62 183 LEU A N 1
ATOM 1441 C CA . LEU A 1 183 ? 40.698 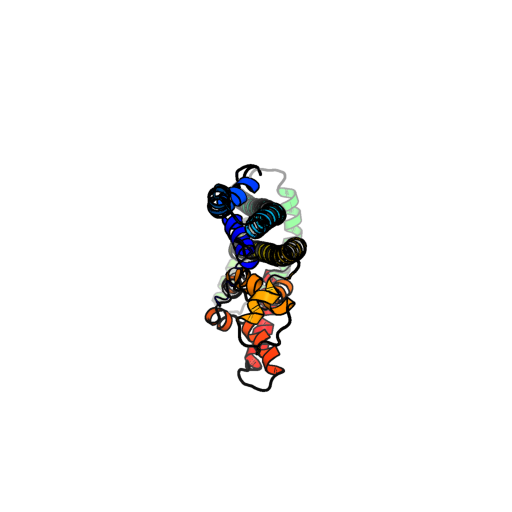1.542 -50.987 1.00 65.62 183 LEU A CA 1
ATOM 1442 C C . LEU A 1 183 ? 42.178 1.851 -51.264 1.00 65.62 183 LEU A C 1
ATOM 1444 O O . LEU A 1 183 ? 43.043 1.287 -50.600 1.00 65.62 183 LEU A O 1
ATOM 1448 N N . GLU A 1 184 ? 42.480 2.763 -52.197 1.00 77.75 184 GLU A N 1
ATOM 1449 C CA . GLU A 1 184 ? 43.862 3.147 -52.531 1.00 77.75 184 GLU A CA 1
ATOM 1450 C C . GLU A 1 184 ? 44.597 3.876 -51.395 1.00 77.75 184 GLU A C 1
ATOM 1452 O O . GLU A 1 184 ? 45.806 3.692 -51.243 1.00 77.75 184 GLU A O 1
ATOM 1457 N N . ASP A 1 185 ? 43.899 4.684 -50.584 1.00 79.44 185 ASP A N 1
ATOM 1458 C CA . ASP A 1 185 ? 44.509 5.350 -49.429 1.00 79.44 185 ASP A CA 1
ATOM 1459 C C . ASP A 1 185 ? 44.014 4.739 -48.103 1.00 79.44 185 ASP A C 1
ATOM 1461 O O . ASP A 1 185 ? 42.923 5.083 -47.621 1.00 79.44 185 ASP A O 1
ATOM 1465 N N . PRO A 1 186 ? 44.828 3.892 -47.440 1.00 75.56 186 PRO A N 1
ATOM 1466 C CA . PRO A 1 186 ? 44.448 3.255 -46.180 1.00 75.56 186 PRO A CA 1
ATOM 1467 C C . PRO A 1 186 ? 44.144 4.274 -45.070 1.00 75.56 186 PRO A C 1
ATOM 1469 O O . PRO A 1 186 ? 43.442 3.951 -44.111 1.00 75.56 186 PRO A O 1
ATOM 1472 N N . ARG A 1 187 ? 44.629 5.520 -45.184 1.00 76.81 187 ARG A N 1
ATOM 1473 C CA . ARG A 1 187 ? 44.336 6.593 -44.221 1.00 76.81 187 ARG A CA 1
ATOM 1474 C C . ARG A 1 187 ? 42.908 7.107 -44.362 1.00 76.81 187 ARG A C 1
ATOM 1476 O O . ARG A 1 187 ? 42.252 7.350 -43.350 1.00 76.81 187 ARG A O 1
ATOM 1483 N N . ILE A 1 188 ? 42.425 7.262 -45.595 1.00 74.88 188 ILE A N 1
ATOM 1484 C CA . ILE A 1 188 ? 41.063 7.737 -45.873 1.00 74.88 188 ILE A CA 1
ATOM 1485 C C . ILE A 1 188 ? 40.058 6.670 -45.437 1.00 74.88 188 ILE A C 1
ATOM 1487 O O . ILE A 1 188 ? 39.084 6.989 -44.755 1.00 74.88 188 ILE A O 1
ATOM 1491 N N . PHE A 1 189 ? 40.333 5.400 -45.739 1.00 70.38 189 PHE A N 1
ATOM 1492 C CA . PHE A 1 189 ? 39.509 4.278 -45.296 1.00 70.38 189 PHE A CA 1
ATOM 1493 C C . PHE A 1 189 ? 39.370 4.205 -43.767 1.00 70.38 189 PHE A C 1
ATOM 1495 O O . PHE A 1 189 ? 38.256 4.120 -43.241 1.00 70.38 189 PHE A O 1
ATOM 1502 N N . LEU A 1 190 ? 40.489 4.313 -43.040 1.00 74.38 190 LEU A N 1
ATOM 1503 C CA . LEU A 1 190 ? 40.497 4.305 -41.575 1.00 74.38 190 LEU A CA 1
ATOM 1504 C C . LEU A 1 190 ? 39.693 5.489 -41.014 1.00 74.38 190 LEU A C 1
ATOM 1506 O O . LEU A 1 190 ? 38.902 5.316 -40.086 1.00 74.38 190 LEU A O 1
ATOM 1510 N N . LEU A 1 191 ? 39.814 6.673 -41.623 1.00 74.69 191 LEU A N 1
ATOM 1511 C CA . LEU A 1 191 ? 39.037 7.853 -41.241 1.00 74.69 191 LEU A CA 1
ATOM 1512 C C . LEU A 1 191 ? 37.528 7.636 -41.437 1.00 74.69 191 LEU A C 1
ATOM 1514 O O . LEU A 1 191 ? 36.748 7.995 -40.554 1.00 74.69 191 LEU A O 1
ATOM 1518 N N . ILE A 1 192 ? 37.102 6.997 -42.532 1.00 74.75 192 ILE A N 1
ATOM 1519 C CA . ILE A 1 192 ? 35.685 6.662 -42.751 1.00 74.75 192 ILE A CA 1
ATOM 1520 C C . ILE A 1 192 ? 35.174 5.660 -41.715 1.00 74.75 192 ILE A C 1
ATOM 1522 O O . ILE A 1 192 ? 34.092 5.875 -41.170 1.00 74.75 192 ILE A O 1
ATOM 1526 N N . LEU A 1 193 ? 35.929 4.605 -41.395 1.00 75.38 193 LEU A N 1
ATOM 1527 C CA . LEU A 1 193 ? 35.526 3.641 -40.364 1.00 75.38 193 LEU A CA 1
ATOM 1528 C C . LEU A 1 193 ? 35.377 4.300 -38.989 1.00 75.38 193 LEU A C 1
ATOM 1530 O O . LEU A 1 193 ? 34.414 4.015 -38.277 1.00 75.38 193 LEU A O 1
ATOM 1534 N N . VAL A 1 194 ? 36.279 5.220 -38.634 1.00 77.25 194 VAL A N 1
ATOM 1535 C CA . VAL A 1 194 ? 36.182 5.997 -37.390 1.00 77.25 194 VAL A CA 1
ATOM 1536 C C . VAL A 1 194 ? 34.925 6.867 -37.391 1.00 77.25 194 VAL A C 1
ATOM 1538 O O . VAL A 1 194 ? 34.153 6.822 -36.434 1.00 77.25 194 VAL A O 1
ATOM 1541 N N . VAL A 1 195 ? 34.666 7.614 -38.469 1.00 76.31 195 VAL A N 1
ATOM 1542 C CA . VAL A 1 195 ? 33.463 8.457 -38.587 1.00 76.31 195 VAL A CA 1
ATOM 1543 C C . VAL A 1 195 ? 32.191 7.608 -38.523 1.00 76.31 195 VAL A C 1
ATOM 1545 O O . VAL A 1 195 ? 31.260 7.946 -37.792 1.00 76.31 195 VAL A O 1
ATOM 1548 N N . PHE A 1 196 ? 32.152 6.476 -39.225 1.00 76.62 196 PHE A N 1
ATOM 1549 C CA . PHE A 1 196 ? 31.010 5.566 -39.224 1.00 76.62 196 PHE A CA 1
ATOM 1550 C C . PHE A 1 196 ? 30.788 4.931 -37.846 1.00 76.62 196 PHE A C 1
ATOM 1552 O O . PHE A 1 196 ? 29.654 4.871 -37.374 1.00 76.62 196 PHE A O 1
ATOM 1559 N N . GLY A 1 197 ? 31.863 4.547 -37.151 1.00 77.94 197 GLY A N 1
ATOM 1560 C CA . GLY A 1 197 ? 31.817 4.068 -35.771 1.00 77.94 197 GLY A CA 1
ATOM 1561 C C . GLY A 1 197 ? 31.276 5.115 -34.796 1.00 77.94 197 GLY A C 1
ATOM 1562 O O . GLY A 1 197 ? 30.452 4.784 -33.946 1.00 77.94 197 GLY A O 1
ATOM 1563 N N . ILE A 1 198 ? 31.654 6.390 -34.954 1.00 76.88 198 ILE A N 1
ATOM 1564 C CA . ILE A 1 198 ? 31.110 7.502 -34.157 1.00 76.88 198 ILE A CA 1
ATOM 1565 C C . ILE A 1 198 ? 29.611 7.681 -34.429 1.00 76.88 198 ILE A C 1
ATOM 1567 O O . ILE A 1 198 ? 28.830 7.812 -33.486 1.00 76.88 198 ILE A O 1
ATOM 1571 N N . VAL A 1 199 ? 29.190 7.657 -35.698 1.00 76.50 199 VAL A N 1
ATOM 1572 C CA . VAL A 1 199 ? 27.777 7.813 -36.084 1.00 76.50 199 VAL A CA 1
ATOM 1573 C C . VAL A 1 199 ? 26.933 6.643 -35.574 1.00 76.50 199 VAL A C 1
ATOM 1575 O O . VAL A 1 199 ? 25.891 6.866 -34.956 1.00 76.50 199 VAL A O 1
ATOM 1578 N N . ILE A 1 200 ? 27.391 5.401 -35.761 1.00 78.19 200 ILE A N 1
ATOM 1579 C CA . ILE A 1 200 ? 26.726 4.205 -35.228 1.00 78.19 200 ILE A CA 1
ATOM 1580 C C . ILE A 1 200 ? 26.686 4.252 -33.702 1.00 78.19 200 ILE A C 1
ATOM 1582 O O . ILE A 1 200 ? 25.628 4.029 -33.119 1.00 78.19 200 ILE A O 1
ATOM 1586 N N . GLY A 1 201 ? 27.800 4.581 -33.048 1.00 76.56 201 GLY A N 1
ATOM 1587 C CA . GLY A 1 201 ? 27.871 4.705 -31.595 1.00 76.56 201 GLY A CA 1
ATOM 1588 C C . GLY A 1 201 ? 26.893 5.750 -31.058 1.00 76.56 201 GLY A C 1
ATOM 1589 O O . GLY A 1 201 ? 26.196 5.494 -30.078 1.00 76.56 201 GLY A O 1
ATOM 1590 N N . TYR A 1 202 ? 26.769 6.895 -31.737 1.00 76.81 202 TYR A N 1
ATOM 1591 C CA . TYR A 1 202 ? 25.796 7.932 -31.397 1.00 76.81 202 TYR A CA 1
ATOM 1592 C C . TYR A 1 202 ? 24.352 7.444 -31.562 1.00 76.81 202 TYR A C 1
ATOM 1594 O O . TYR A 1 202 ? 23.547 7.610 -30.645 1.00 76.81 202 TYR A O 1
ATOM 1602 N N . LEU A 1 203 ? 24.032 6.790 -32.685 1.00 74.69 203 LEU A N 1
ATOM 1603 C CA . LEU A 1 203 ? 22.700 6.240 -32.943 1.00 74.69 203 LEU A CA 1
ATOM 1604 C C . LEU A 1 203 ? 22.325 5.145 -31.939 1.00 74.69 203 LEU A C 1
ATOM 1606 O O . LEU A 1 203 ? 21.211 5.158 -31.420 1.00 74.69 203 LEU A O 1
ATOM 1610 N N . ILE A 1 204 ? 23.241 4.227 -31.620 1.00 77.62 204 ILE A N 1
ATOM 1611 C CA . ILE A 1 204 ? 23.017 3.177 -30.618 1.00 77.62 204 ILE A CA 1
ATOM 1612 C C . ILE A 1 204 ? 22.824 3.804 -29.234 1.00 77.62 204 ILE A C 1
ATOM 1614 O O . ILE A 1 204 ? 21.871 3.464 -28.530 1.00 77.62 204 ILE A O 1
ATOM 1618 N N . ASN A 1 205 ? 23.685 4.743 -28.839 1.00 77.56 205 ASN A N 1
ATOM 1619 C CA . ASN A 1 205 ? 23.586 5.379 -27.532 1.00 77.56 205 ASN A CA 1
ATOM 1620 C C . ASN A 1 205 ? 22.263 6.144 -27.364 1.00 77.56 205 ASN A C 1
ATOM 1622 O O . ASN A 1 205 ? 21.551 5.933 -26.384 1.00 77.56 205 ASN A O 1
ATOM 1626 N N . ASP A 1 206 ? 21.893 6.991 -28.323 1.00 75.50 206 ASP A N 1
ATOM 1627 C CA . ASP A 1 206 ? 20.692 7.823 -28.202 1.00 75.50 206 ASP A CA 1
ATOM 1628 C C . ASP A 1 206 ? 19.392 7.022 -28.397 1.00 75.50 206 ASP A C 1
ATOM 1630 O O . ASP A 1 206 ? 18.459 7.103 -27.589 1.00 75.50 206 ASP A O 1
ATOM 1634 N N . LEU A 1 207 ? 19.323 6.178 -29.432 1.00 77.44 207 LEU A N 1
ATOM 1635 C CA . LEU A 1 207 ? 18.091 5.450 -29.746 1.00 77.44 207 LEU A CA 1
ATOM 1636 C C . LEU A 1 207 ? 17.867 4.244 -28.840 1.00 77.44 207 LEU A C 1
ATOM 1638 O O . LEU A 1 207 ? 16.711 3.940 -28.530 1.00 77.44 207 LEU A O 1
ATOM 1642 N N . VAL A 1 208 ? 18.931 3.554 -28.426 1.00 76.50 208 VAL A N 1
ATOM 1643 C CA . VAL A 1 208 ? 18.820 2.321 -27.639 1.00 76.50 208 VAL A CA 1
ATOM 1644 C C . VAL A 1 208 ? 19.081 2.609 -26.167 1.00 76.50 208 VAL A C 1
ATOM 1646 O O . VAL A 1 208 ? 18.166 2.445 -25.363 1.00 76.50 208 VAL A O 1
ATOM 1649 N N . ILE A 1 209 ? 20.271 3.094 -25.800 1.00 75.75 209 ILE A N 1
ATOM 1650 C CA . ILE A 1 209 ? 20.682 3.206 -24.387 1.00 75.75 209 ILE A CA 1
ATOM 1651 C C . ILE A 1 209 ? 19.859 4.265 -23.643 1.00 75.75 209 ILE A C 1
ATOM 1653 O O . ILE A 1 209 ? 19.280 3.969 -22.595 1.00 75.75 209 ILE A O 1
ATOM 1657 N N . VAL A 1 210 ? 19.735 5.486 -24.171 1.00 76.88 210 VAL A N 1
ATOM 1658 C CA . VAL A 1 210 ? 18.995 6.574 -23.499 1.00 76.88 210 VAL A CA 1
ATOM 1659 C C . VAL A 1 210 ? 17.505 6.241 -23.374 1.00 76.88 210 VAL A C 1
ATOM 1661 O O . VAL A 1 210 ? 16.899 6.424 -22.314 1.00 76.88 210 VAL A O 1
ATOM 1664 N N . ARG A 1 211 ? 16.886 5.699 -24.430 1.00 80.75 211 ARG A N 1
ATOM 1665 C CA . ARG A 1 211 ? 15.473 5.285 -24.371 1.00 80.75 211 ARG A CA 1
ATOM 1666 C C . ARG A 1 211 ? 15.250 4.120 -23.413 1.00 80.75 211 ARG A C 1
ATOM 1668 O O . ARG A 1 211 ? 14.257 4.125 -22.682 1.00 80.75 211 ARG A O 1
ATOM 1675 N N . TRP A 1 212 ? 16.153 3.143 -23.406 1.00 80.25 212 TRP A N 1
ATOM 1676 C CA . TRP A 1 212 ? 16.076 1.986 -22.521 1.00 80.25 212 TRP A CA 1
ATOM 1677 C C . TRP A 1 212 ? 16.254 2.384 -21.052 1.00 80.25 212 TRP A C 1
ATOM 1679 O O . TRP A 1 212 ? 15.391 2.076 -20.231 1.00 80.25 212 TRP A O 1
ATOM 1689 N N . THR A 1 213 ? 17.288 3.166 -20.729 1.00 78.06 213 THR A N 1
ATOM 1690 C CA . THR A 1 213 ? 17.536 3.678 -19.366 1.00 78.06 213 THR A CA 1
ATOM 1691 C C . THR A 1 213 ? 16.376 4.530 -18.853 1.00 78.06 213 THR A C 1
ATOM 1693 O O . THR A 1 213 ? 15.937 4.345 -17.717 1.00 78.06 213 THR A O 1
ATOM 1696 N N . ARG A 1 214 ? 15.793 5.403 -19.690 1.00 83.44 214 ARG A N 1
ATOM 1697 C CA . ARG A 1 214 ? 14.611 6.198 -19.317 1.00 83.44 214 ARG A CA 1
ATOM 1698 C C . ARG A 1 214 ? 13.405 5.320 -18.987 1.00 83.44 214 ARG A C 1
ATOM 1700 O O . ARG A 1 214 ? 12.771 5.537 -17.956 1.00 83.44 214 ARG A O 1
ATOM 1707 N N . LYS A 1 215 ? 13.089 4.333 -19.834 1.00 82.88 215 LYS A N 1
ATOM 1708 C CA . LYS A 1 215 ? 11.981 3.395 -19.586 1.00 82.88 215 LYS A CA 1
ATOM 1709 C C . LYS A 1 215 ? 12.210 2.577 -18.317 1.00 82.88 215 LYS A C 1
ATOM 1711 O O . LYS A 1 215 ? 11.273 2.385 -17.548 1.00 82.88 215 LYS A O 1
ATOM 1716 N N . ARG A 1 216 ? 13.447 2.140 -18.081 1.00 82.31 216 ARG A N 1
ATOM 1717 C CA . ARG A 1 216 ? 13.836 1.376 -16.893 1.00 82.31 216 ARG A CA 1
ATOM 1718 C C . ARG A 1 216 ? 13.683 2.202 -15.616 1.00 82.31 216 ARG A C 1
ATOM 1720 O O . ARG A 1 216 ? 13.048 1.744 -14.674 1.00 82.31 216 ARG A O 1
ATOM 1727 N N . LYS A 1 217 ? 14.147 3.456 -15.627 1.00 85.12 217 LYS A N 1
ATOM 1728 C CA . LYS A 1 217 ? 13.949 4.411 -14.526 1.00 85.12 217 LYS A CA 1
ATOM 1729 C C . LYS A 1 217 ? 12.466 4.657 -14.242 1.00 85.12 217 LYS A C 1
ATOM 1731 O O . LYS A 1 217 ? 12.057 4.619 -13.090 1.00 85.12 217 LYS A O 1
ATOM 1736 N N . GLN A 1 218 ? 11.652 4.872 -15.276 1.00 88.00 218 GLN A N 1
ATOM 1737 C CA . GLN A 1 218 ? 10.202 5.035 -15.110 1.00 88.00 218 GLN A CA 1
ATOM 1738 C C . GLN A 1 218 ? 9.540 3.784 -14.523 1.00 88.00 218 GLN A C 1
ATOM 1740 O O . GLN A 1 218 ? 8.673 3.909 -13.666 1.00 88.00 218 GLN A O 1
ATOM 1745 N N . MET A 1 219 ? 9.955 2.592 -14.953 1.00 87.69 219 MET A N 1
ATOM 1746 C CA . MET A 1 219 ? 9.425 1.340 -14.415 1.00 87.69 219 MET A CA 1
ATOM 1747 C C . MET A 1 219 ? 9.797 1.141 -12.942 1.00 87.69 219 MET A C 1
ATOM 1749 O O . MET A 1 219 ? 8.979 0.654 -12.174 1.00 87.69 219 MET A O 1
ATOM 1753 N N . LEU A 1 220 ? 10.990 1.565 -12.524 1.00 86.75 220 LEU A N 1
ATOM 1754 C CA . LEU A 1 220 ? 11.387 1.504 -11.118 1.00 86.75 220 LEU A CA 1
ATOM 1755 C C . LEU A 1 220 ? 10.477 2.356 -10.222 1.00 86.75 220 LEU A C 1
ATOM 1757 O O . LEU A 1 220 ? 10.078 1.899 -9.158 1.00 86.75 220 LEU A O 1
ATOM 1761 N N . TYR A 1 221 ? 10.097 3.560 -10.666 1.00 88.62 221 TYR A N 1
ATOM 1762 C CA . TYR A 1 221 ? 9.122 4.376 -9.930 1.00 88.62 221 TYR A CA 1
ATOM 1763 C C . TYR A 1 221 ? 7.769 3.673 -9.803 1.00 88.62 221 TYR A C 1
ATOM 1765 O O . TYR A 1 221 ? 7.187 3.664 -8.726 1.00 88.62 221 TYR A O 1
ATOM 1773 N N . VAL A 1 222 ? 7.308 3.032 -10.880 1.00 91.94 222 VAL A N 1
ATOM 1774 C CA . VAL A 1 222 ? 6.057 2.258 -10.891 1.00 91.94 222 VAL A CA 1
ATOM 1775 C C . VAL A 1 222 ? 6.102 1.097 -9.895 1.00 91.94 222 VAL A C 1
ATOM 1777 O O . VAL A 1 222 ? 5.140 0.880 -9.166 1.00 91.94 222 VAL A O 1
ATOM 1780 N N . ILE A 1 223 ? 7.214 0.359 -9.847 1.00 90.12 223 ILE A N 1
ATOM 1781 C CA . ILE A 1 223 ? 7.405 -0.750 -8.901 1.00 90.12 223 ILE A CA 1
ATOM 1782 C C . ILE A 1 223 ? 7.409 -0.225 -7.464 1.00 90.12 223 ILE A C 1
ATOM 1784 O O . ILE A 1 223 ? 6.681 -0.740 -6.623 1.00 90.12 223 ILE A O 1
ATOM 1788 N N . HIS A 1 224 ? 8.150 0.848 -7.202 1.00 88.88 224 HIS A N 1
ATOM 1789 C CA . HIS A 1 224 ? 8.223 1.452 -5.877 1.00 88.88 224 HIS A CA 1
ATOM 1790 C C . HIS A 1 224 ? 6.855 1.967 -5.398 1.00 88.88 224 HIS A C 1
ATOM 1792 O O . HIS A 1 224 ? 6.462 1.739 -4.255 1.00 88.88 224 HIS A O 1
ATOM 1798 N N . ASP A 1 225 ? 6.099 2.652 -6.260 1.00 91.56 225 ASP A N 1
ATOM 1799 C CA . ASP A 1 225 ? 4.745 3.105 -5.926 1.00 91.56 225 ASP A CA 1
ATOM 1800 C C . ASP A 1 225 ? 3.799 1.916 -5.678 1.00 91.56 225 ASP A C 1
ATOM 1802 O O . ASP A 1 225 ? 2.998 1.944 -4.741 1.00 91.56 225 ASP A O 1
ATOM 1806 N N . TYR A 1 226 ? 3.928 0.835 -6.452 1.00 93.50 226 TYR A N 1
ATOM 1807 C CA . TYR A 1 226 ? 3.186 -0.406 -6.228 1.00 93.50 226 TYR A CA 1
ATOM 1808 C C . TYR A 1 226 ? 3.503 -1.066 -4.885 1.00 93.50 226 TYR A C 1
ATOM 1810 O O . TYR A 1 226 ? 2.584 -1.449 -4.156 1.00 93.50 226 TYR A O 1
ATOM 1818 N N . GLU A 1 227 ? 4.780 -1.187 -4.536 1.00 90.75 227 GLU A N 1
ATOM 1819 C CA . GLU A 1 227 ? 5.218 -1.745 -3.257 1.00 90.75 227 GLU A CA 1
ATOM 1820 C C . GLU A 1 227 ? 4.745 -0.871 -2.098 1.00 90.75 227 GLU A C 1
ATOM 1822 O O . GLU A 1 227 ? 4.176 -1.386 -1.136 1.00 90.75 227 GLU A O 1
ATOM 1827 N N . ARG A 1 228 ? 4.866 0.459 -2.225 1.00 90.75 228 ARG A N 1
ATOM 1828 C CA . ARG A 1 228 ? 4.340 1.413 -1.241 1.00 90.75 228 ARG A CA 1
ATOM 1829 C C . ARG A 1 228 ? 2.849 1.192 -0.993 1.00 90.75 228 ARG A C 1
ATOM 1831 O O . ARG A 1 228 ? 2.420 1.105 0.158 1.00 90.75 228 ARG A O 1
ATOM 1838 N N . ASN A 1 229 ? 2.070 1.068 -2.066 1.00 92.00 229 ASN A N 1
ATOM 1839 C CA . ASN A 1 229 ? 0.633 0.823 -1.983 1.00 92.00 229 ASN A CA 1
ATOM 1840 C C . ASN A 1 229 ? 0.330 -0.554 -1.364 1.00 92.00 229 ASN A C 1
ATOM 1842 O O . ASN A 1 229 ? -0.572 -0.661 -0.542 1.00 92.00 229 ASN A O 1
ATOM 1846 N N . THR A 1 230 ? 1.110 -1.586 -1.688 1.00 92.62 230 THR A N 1
ATOM 1847 C CA . THR A 1 230 ? 0.956 -2.938 -1.118 1.00 92.62 230 THR A CA 1
ATOM 1848 C C . THR A 1 230 ? 1.235 -2.954 0.389 1.00 92.62 230 THR A C 1
ATOM 1850 O O . THR A 1 230 ? 0.459 -3.508 1.166 1.00 92.62 230 THR A O 1
ATOM 1853 N N . TYR A 1 231 ? 2.301 -2.291 0.842 1.00 91.81 231 TYR A N 1
ATOM 1854 C CA . TYR A 1 231 ? 2.578 -2.137 2.272 1.00 91.81 231 TYR A CA 1
ATOM 1855 C C . TYR A 1 231 ? 1.498 -1.323 2.989 1.00 91.81 231 TYR A C 1
ATOM 1857 O O . TYR A 1 231 ? 1.167 -1.625 4.136 1.00 91.81 231 TYR A O 1
ATOM 1865 N N . TYR A 1 232 ? 0.937 -0.303 2.334 1.00 92.44 232 TYR A N 1
ATOM 1866 C CA . TYR A 1 232 ? -0.158 0.480 2.901 1.00 92.44 232 TYR A CA 1
ATOM 1867 C C . TYR A 1 232 ? -1.426 -0.357 3.101 1.00 92.44 232 TYR A C 1
ATOM 1869 O O . TYR A 1 232 ? -2.061 -0.258 4.145 1.00 92.44 232 TYR A O 1
ATOM 1877 N N . GLU A 1 233 ? -1.763 -1.234 2.162 1.00 92.69 233 GLU A N 1
ATOM 1878 C CA . GLU A 1 233 ? -2.903 -2.142 2.320 1.00 92.69 233 GLU A CA 1
ATOM 1879 C C . GLU A 1 233 ? -2.687 -3.194 3.389 1.00 92.69 233 GLU A C 1
ATOM 1881 O O . GLU A 1 233 ? -3.580 -3.439 4.193 1.00 92.69 233 GLU A O 1
ATOM 1886 N N . ASN A 1 234 ? -1.492 -3.782 3.444 1.00 93.44 234 ASN A N 1
ATOM 1887 C CA . ASN A 1 234 ? -1.144 -4.681 4.536 1.00 93.44 234 ASN A CA 1
ATOM 1888 C C . ASN A 1 234 ? -1.277 -3.956 5.879 1.00 93.44 234 ASN A C 1
ATOM 1890 O O . ASN A 1 234 ? -1.806 -4.524 6.828 1.00 93.44 234 ASN A O 1
ATOM 1894 N N . TYR A 1 235 ? -0.862 -2.690 5.964 1.00 94.06 235 TYR A N 1
ATOM 1895 C CA . TYR A 1 235 ? -1.107 -1.861 7.142 1.00 94.06 235 TYR A CA 1
ATOM 1896 C C . TYR A 1 235 ? -2.608 -1.709 7.442 1.00 94.06 235 TYR A C 1
ATOM 1898 O O . TYR A 1 235 ? -3.010 -1.974 8.572 1.00 94.06 235 TYR A O 1
ATOM 1906 N N . LEU A 1 236 ? -3.442 -1.346 6.460 1.00 94.44 236 LEU A N 1
ATOM 1907 C CA . LEU A 1 236 ? -4.891 -1.197 6.657 1.00 94.44 236 LEU A CA 1
ATOM 1908 C C . LEU A 1 236 ? -5.568 -2.502 7.097 1.00 94.44 236 LEU A C 1
ATOM 1910 O O . LEU A 1 236 ? -6.417 -2.459 7.983 1.00 94.44 236 LEU A O 1
ATOM 1914 N N . ASN A 1 237 ? -5.165 -3.648 6.540 1.00 94.62 237 ASN A N 1
ATOM 1915 C CA . ASN A 1 237 ? -5.658 -4.967 6.947 1.00 94.62 237 ASN A CA 1
ATOM 1916 C C . ASN A 1 237 ? -5.369 -5.237 8.427 1.00 94.62 237 ASN A C 1
ATOM 1918 O O . ASN A 1 237 ? -6.292 -5.494 9.192 1.00 94.62 237 ASN A O 1
ATOM 1922 N N . HIS A 1 238 ? -4.115 -5.082 8.864 1.00 95.44 238 HIS A N 1
ATOM 1923 C CA . HIS A 1 238 ? -3.777 -5.296 10.273 1.00 95.44 238 HIS A CA 1
ATOM 1924 C C . HIS A 1 238 ? -4.466 -4.288 11.200 1.00 95.44 238 HIS A C 1
ATOM 1926 O O . HIS A 1 238 ? -4.842 -4.635 12.317 1.00 95.44 238 HIS A O 1
ATOM 1932 N N . VAL A 1 239 ? -4.640 -3.034 10.767 1.00 94.94 239 VAL A N 1
ATOM 1933 C CA . VAL A 1 239 ? -5.400 -2.055 11.554 1.00 94.94 239 VAL A CA 1
ATOM 1934 C C . VAL A 1 239 ? -6.859 -2.477 11.677 1.00 94.94 239 VAL A C 1
ATOM 1936 O O . VAL A 1 239 ? -7.402 -2.388 12.774 1.00 94.94 239 VAL A O 1
ATOM 1939 N N . ARG A 1 240 ? -7.483 -2.960 10.598 1.00 95.44 240 ARG A N 1
ATOM 1940 C CA . ARG A 1 240 ? -8.853 -3.481 10.636 1.00 95.44 240 ARG A CA 1
ATOM 1941 C C . ARG A 1 240 ? -8.980 -4.582 11.685 1.00 95.44 240 ARG A C 1
ATOM 1943 O O . ARG A 1 240 ? -9.829 -4.464 12.562 1.00 95.44 240 ARG A O 1
ATOM 1950 N N . ASP A 1 241 ? -8.091 -5.571 11.647 1.00 95.56 241 ASP A N 1
ATOM 1951 C CA . ASP A 1 241 ? -8.107 -6.702 12.578 1.00 95.56 241 ASP A CA 1
ATOM 1952 C C . ASP A 1 241 ? -7.907 -6.240 14.037 1.00 95.56 241 ASP A C 1
ATOM 1954 O O . ASP A 1 241 ? -8.600 -6.695 14.948 1.00 95.56 241 ASP A O 1
ATOM 1958 N N . LEU A 1 242 ? -7.017 -5.267 14.277 1.00 96.38 242 LEU A N 1
ATOM 1959 C CA . LEU A 1 242 ? -6.816 -4.679 15.608 1.00 96.38 242 LEU A CA 1
ATOM 1960 C C . LEU A 1 242 ? -8.032 -3.887 16.106 1.00 96.38 242 LEU A C 1
ATOM 1962 O O . LEU A 1 242 ? -8.339 -3.928 17.297 1.00 96.38 242 LEU A O 1
ATOM 1966 N N . LEU A 1 243 ? -8.719 -3.155 15.228 1.00 95.56 243 LEU A N 1
ATOM 1967 C CA . LEU A 1 243 ? -9.923 -2.405 15.590 1.00 95.56 243 LEU A CA 1
ATOM 1968 C C . LEU A 1 243 ? -11.121 -3.333 15.836 1.00 95.56 243 LEU A C 1
ATOM 1970 O O . LEU A 1 243 ? -11.899 -3.068 16.752 1.00 95.56 243 LEU A O 1
ATOM 1974 N N . GLU A 1 244 ? -11.252 -4.420 15.071 1.00 94.50 244 GLU A N 1
ATOM 1975 C CA . GLU A 1 244 ? -12.234 -5.482 15.326 1.00 94.50 244 GLU A CA 1
ATOM 1976 C C . GLU A 1 244 ? -11.963 -6.155 16.683 1.00 94.50 244 GLU A C 1
ATOM 1978 O O . GLU A 1 244 ? -12.878 -6.269 17.501 1.00 94.50 244 GLU A O 1
ATOM 1983 N N . SER A 1 245 ? -10.702 -6.490 16.980 1.00 95.31 245 SER A N 1
ATOM 1984 C CA . SER A 1 245 ? -10.297 -7.028 18.287 1.00 95.31 245 SER A CA 1
ATOM 1985 C C . SER A 1 245 ? -10.576 -6.047 19.430 1.00 95.31 245 SER A C 1
ATOM 1987 O O . SER A 1 245 ? -11.142 -6.440 20.445 1.00 95.31 245 SER A O 1
ATOM 1989 N N . LEU A 1 246 ? -10.254 -4.756 19.271 1.00 95.62 246 LEU A N 1
ATOM 1990 C CA . LEU A 1 246 ? -10.560 -3.732 20.277 1.00 95.62 246 LEU A CA 1
ATOM 1991 C C . LEU A 1 246 ? -12.066 -3.643 20.539 1.00 95.62 246 LEU A C 1
ATOM 1993 O O . LEU A 1 246 ? -12.492 -3.471 21.680 1.00 95.62 246 LEU A O 1
ATOM 1997 N N . TYR A 1 247 ? -12.878 -3.731 19.488 1.00 93.25 247 TYR A N 1
ATOM 1998 C CA . TYR A 1 247 ? -14.326 -3.709 19.624 1.00 93.25 247 TYR A CA 1
ATOM 1999 C C . TYR A 1 247 ? -14.823 -4.889 20.476 1.00 93.25 247 TYR A C 1
ATOM 2001 O O . TYR A 1 247 ? -15.634 -4.697 21.386 1.00 93.25 247 TYR A O 1
ATOM 2009 N N . GLN A 1 248 ? -14.317 -6.097 20.206 1.00 92.94 248 GLN A N 1
ATOM 2010 C CA . GLN A 1 248 ? -14.632 -7.307 20.972 1.00 92.94 248 GLN A CA 1
ATOM 2011 C C . GLN A 1 248 ? -14.183 -7.186 22.435 1.00 92.94 248 GLN A C 1
ATOM 2013 O O . GLN A 1 248 ? -14.994 -7.410 23.335 1.00 92.94 248 GLN A O 1
ATOM 2018 N N . ASP A 1 249 ? -12.954 -6.720 22.680 1.00 94.75 249 ASP A N 1
ATOM 2019 C CA . ASP A 1 249 ? -12.420 -6.493 24.028 1.00 94.75 249 ASP A CA 1
ATOM 2020 C C . ASP A 1 249 ? -13.299 -5.524 24.829 1.00 94.75 249 ASP A C 1
ATOM 2022 O O . ASP A 1 249 ? -13.584 -5.741 26.006 1.00 94.75 249 ASP A O 1
ATOM 2026 N N . LEU A 1 250 ? -13.763 -4.439 24.201 1.00 92.94 250 LEU A N 1
ATOM 2027 C CA . LEU A 1 250 ? -14.621 -3.454 24.858 1.00 92.94 250 LEU A CA 1
ATOM 2028 C C . LEU A 1 250 ? -15.994 -4.024 25.219 1.00 92.94 250 LEU A C 1
ATOM 2030 O O . LEU A 1 250 ? -16.505 -3.715 26.299 1.00 92.94 250 LEU A O 1
ATOM 2034 N N . ASN A 1 251 ? -16.571 -4.879 24.372 1.00 90.88 251 ASN A N 1
ATOM 2035 C CA . ASN A 1 251 ? -17.805 -5.589 24.711 1.00 90.88 251 ASN A CA 1
ATOM 2036 C C . ASN A 1 251 ? -17.604 -6.565 25.857 1.00 90.88 251 ASN A C 1
ATOM 2038 O O . ASN A 1 251 ? -18.423 -6.585 26.772 1.00 90.88 251 ASN A O 1
ATOM 2042 N N . GLN A 1 252 ? -16.508 -7.323 25.842 1.00 93.06 252 GLN A N 1
ATOM 2043 C CA . GLN A 1 252 ? -16.187 -8.244 26.923 1.00 93.06 252 GLN A CA 1
ATOM 2044 C C . GLN A 1 252 ? -16.003 -7.486 28.246 1.00 93.06 252 GLN A C 1
ATOM 2046 O O . GLN A 1 252 ? -16.594 -7.844 29.264 1.00 93.06 252 GLN A O 1
ATOM 2051 N N . ILE A 1 253 ? -15.255 -6.376 28.239 1.00 93.50 253 ILE A N 1
ATOM 2052 C CA . ILE A 1 253 ? -15.082 -5.514 29.417 1.00 93.50 253 ILE A CA 1
ATOM 2053 C C . ILE A 1 253 ? -16.437 -4.976 29.897 1.00 93.50 253 ILE A C 1
ATOM 2055 O O . ILE A 1 253 ? -16.673 -4.906 31.106 1.00 93.50 253 ILE A O 1
ATOM 2059 N N . HIS A 1 254 ? -17.319 -4.579 28.977 1.00 90.94 254 HIS A N 1
ATOM 2060 C CA . HIS A 1 254 ? -18.663 -4.123 29.312 1.00 90.94 254 HIS A CA 1
ATOM 2061 C C . HIS A 1 254 ? -19.479 -5.232 29.984 1.00 90.94 254 HIS A C 1
ATOM 2063 O O . HIS A 1 254 ? -20.048 -5.013 31.052 1.00 90.94 254 HIS A O 1
ATOM 2069 N N . GLU A 1 255 ? -19.496 -6.430 29.406 1.00 90.88 255 GLU A N 1
ATOM 2070 C CA . GLU A 1 255 ? -20.216 -7.585 29.934 1.00 90.88 255 GLU A CA 1
ATOM 2071 C C . GLU A 1 255 ? -19.705 -8.005 31.316 1.00 90.88 255 GLU A C 1
ATOM 2073 O O . GLU A 1 255 ? -20.493 -8.236 32.231 1.00 90.88 255 GLU A O 1
ATOM 2078 N N . GLU A 1 256 ? -18.391 -8.014 31.531 1.00 93.06 256 GLU A N 1
ATOM 2079 C CA . GLU A 1 256 ? -17.810 -8.338 32.835 1.00 93.06 256 GLU A CA 1
ATOM 2080 C C . GLU A 1 256 ? -18.243 -7.363 33.940 1.00 93.06 256 GLU A C 1
ATOM 2082 O O . GLU A 1 256 ? -18.457 -7.779 35.090 1.00 93.06 256 GLU A O 1
ATOM 2087 N N . VAL A 1 257 ? -18.342 -6.073 33.596 1.00 91.50 257 VAL A N 1
ATOM 2088 C CA . VAL A 1 257 ? -18.648 -4.977 34.524 1.00 91.50 257 VAL A CA 1
ATOM 2089 C C . VAL A 1 257 ? -20.151 -4.842 34.766 1.00 91.50 257 VAL A C 1
ATOM 2091 O O . VAL A 1 257 ? -20.559 -4.719 35.916 1.00 91.50 257 VAL A O 1
ATOM 2094 N N . PHE A 1 258 ? -20.967 -4.891 33.713 1.00 88.56 258 PHE A N 1
ATOM 2095 C CA . PHE A 1 258 ? -22.409 -4.635 33.780 1.00 88.56 258 PHE A CA 1
ATOM 2096 C C . PHE A 1 258 ? -23.269 -5.907 33.752 1.00 88.56 258 PHE A C 1
ATOM 2098 O O . PHE A 1 258 ? -24.476 -5.825 33.954 1.00 88.56 258 PHE A O 1
ATOM 2105 N N . LYS A 1 259 ? -22.667 -7.089 33.556 1.00 89.62 259 LYS A N 1
ATOM 2106 C CA . LYS A 1 259 ? -23.341 -8.404 33.467 1.00 89.62 259 LYS A CA 1
ATOM 2107 C C . LYS A 1 259 ? -24.295 -8.557 32.282 1.00 89.62 259 LYS A C 1
ATOM 2109 O O . LYS A 1 259 ? -25.118 -9.468 32.264 1.00 89.62 259 LYS A O 1
ATOM 2114 N N . HIS A 1 260 ? -24.173 -7.686 31.287 1.00 84.38 260 HIS A N 1
ATOM 2115 C CA . HIS A 1 260 ? -24.866 -7.800 30.013 1.00 84.38 260 HIS A CA 1
ATOM 2116 C C . HIS A 1 260 ? -23.995 -7.257 28.880 1.00 84.38 260 HIS A C 1
ATOM 2118 O O . HIS A 1 260 ? -23.230 -6.301 29.061 1.00 84.38 260 HIS A O 1
ATOM 2124 N N . SER A 1 261 ? -24.134 -7.852 27.694 1.00 81.12 261 SER A N 1
ATOM 2125 C CA . SER A 1 261 ? -23.489 -7.327 26.493 1.00 81.12 261 SER A CA 1
ATOM 2126 C C . SER A 1 261 ? -24.038 -5.935 26.155 1.00 81.12 261 SER A C 1
ATOM 2128 O O . SER A 1 261 ? -25.180 -5.592 26.489 1.00 81.12 261 SER A O 1
ATOM 2130 N N . TYR A 1 262 ? -23.226 -5.132 25.471 1.00 74.06 262 TYR A N 1
ATOM 2131 C CA . TYR A 1 262 ? -23.656 -3.835 24.946 1.00 74.06 262 TYR A CA 1
ATOM 2132 C C . TYR A 1 262 ? -24.783 -3.993 23.902 1.00 74.06 262 TYR A C 1
ATOM 2134 O O . TYR A 1 262 ? -25.730 -3.210 23.844 1.00 74.06 262 TYR A O 1
ATOM 2142 N N . TYR A 1 263 ? -24.737 -5.077 23.125 1.00 68.00 263 TYR A N 1
ATOM 2143 C CA . TYR A 1 263 ? -25.654 -5.361 22.021 1.00 68.00 263 TYR A CA 1
ATOM 2144 C C . TYR A 1 263 ? -27.069 -5.744 22.422 1.00 68.00 263 TYR A C 1
ATOM 2146 O O . TYR A 1 263 ? -28.026 -5.443 21.700 1.00 68.00 263 TYR A O 1
ATOM 2154 N N . THR A 1 264 ? -27.225 -6.395 23.573 1.00 63.00 264 THR A N 1
ATOM 2155 C CA . THR A 1 264 ? -28.546 -6.788 24.074 1.00 63.00 264 THR A CA 1
ATOM 2156 C C . THR A 1 264 ? -29.423 -5.558 24.354 1.00 63.00 264 THR A C 1
ATOM 2158 O O . THR A 1 264 ? -30.651 -5.665 24.346 1.00 63.00 264 THR A O 1
ATOM 2161 N N . GLU A 1 265 ? -28.824 -4.376 24.552 1.00 57.28 265 GLU A N 1
ATOM 2162 C CA . GLU A 1 265 ? -29.547 -3.115 24.741 1.00 57.28 265 GLU A CA 1
ATOM 2163 C C . GLU A 1 265 ? -29.924 -2.408 23.430 1.00 57.28 265 GLU A C 1
ATOM 2165 O O . GLU A 1 265 ? -31.003 -1.813 23.353 1.00 57.28 265 GLU A O 1
ATOM 2170 N N . GLU A 1 266 ? -29.087 -2.484 22.389 1.00 59.19 266 GLU A N 1
ATOM 2171 C CA . GLU A 1 266 ? -29.369 -1.858 21.087 1.00 59.19 266 GLU A CA 1
ATOM 2172 C C . GLU A 1 266 ? -30.442 -2.626 20.299 1.00 59.19 266 GLU A C 1
ATOM 2174 O O . GLU A 1 266 ? -31.371 -2.011 19.766 1.00 59.19 266 GLU A O 1
ATOM 2179 N N . LYS A 1 267 ? -30.401 -3.969 20.309 1.00 55.97 267 LYS A N 1
ATOM 2180 C CA . LYS A 1 267 ? -31.415 -4.815 19.646 1.00 55.97 267 LYS A CA 1
ATOM 2181 C C . LYS A 1 267 ? -32.823 -4.646 20.222 1.00 55.97 267 LYS A C 1
ATOM 2183 O O . LYS A 1 267 ? -33.793 -4.809 19.498 1.00 55.97 267 LYS A O 1
ATOM 2188 N N . LYS A 1 268 ? -32.963 -4.270 21.499 1.00 56.22 268 LYS A N 1
ATOM 2189 C CA . LYS A 1 268 ? -34.280 -3.993 22.105 1.00 56.22 268 LYS A CA 1
ATOM 2190 C C . LYS A 1 268 ? -34.917 -2.684 21.619 1.00 56.22 268 LYS A C 1
ATOM 2192 O O . LYS A 1 268 ? -36.098 -2.470 21.867 1.00 56.22 268 LYS A O 1
ATOM 2197 N N . LYS A 1 269 ? -34.159 -1.803 20.953 1.00 56.84 269 LYS A N 1
ATOM 2198 C CA . LYS A 1 269 ? -34.644 -0.505 20.446 1.00 56.84 269 LYS A CA 1
ATOM 2199 C C . LYS A 1 269 ? -34.828 -0.462 18.929 1.00 56.84 269 LYS A C 1
ATOM 2201 O O . LYS A 1 269 ? -35.588 0.375 18.449 1.00 56.84 269 LYS A O 1
ATOM 2206 N N . GLY A 1 270 ? -34.153 -1.332 18.180 1.00 55.28 270 GLY A N 1
ATOM 2207 C CA . GLY A 1 270 ? -34.352 -1.492 16.740 1.00 55.28 270 GLY A CA 1
ATOM 2208 C C . GLY A 1 270 ? -35.285 -2.665 16.456 1.00 55.28 270 GLY A C 1
ATOM 2209 O O . GLY A 1 270 ? -35.000 -3.777 16.875 1.00 55.28 270 GLY A O 1
ATOM 2210 N N . ASN A 1 271 ? -36.396 -2.426 15.755 1.00 51.03 271 ASN A N 1
ATOM 2211 C CA . ASN A 1 271 ? -37.339 -3.464 15.321 1.00 51.03 271 ASN A CA 1
ATOM 2212 C C . ASN A 1 271 ? -36.631 -4.740 14.799 1.00 51.03 271 ASN A C 1
ATOM 2214 O O . ASN A 1 271 ? -35.739 -4.659 13.959 1.00 51.03 271 ASN A O 1
ATOM 2218 N N . GLU A 1 272 ? -37.108 -5.898 15.266 1.00 53.41 272 GLU A N 1
ATOM 2219 C CA . GLU A 1 272 ? -36.622 -7.295 15.168 1.00 53.41 272 GLU A CA 1
ATOM 2220 C C . GLU A 1 272 ? -36.255 -7.895 13.781 1.00 53.41 272 GLU A C 1
ATOM 2222 O O . GLU A 1 272 ? -36.255 -9.117 13.626 1.00 53.41 272 GLU A O 1
ATOM 2227 N N . LYS A 1 273 ? -35.941 -7.121 12.735 1.00 53.34 273 LYS A N 1
ATOM 2228 C CA . LYS A 1 273 ? -35.830 -7.668 11.362 1.00 53.34 273 LYS A CA 1
ATOM 2229 C C . LYS A 1 273 ? -34.435 -7.862 10.761 1.00 53.34 273 LYS A C 1
ATOM 2231 O O . LYS A 1 273 ? -34.373 -8.373 9.646 1.00 53.34 273 LYS A O 1
ATOM 2236 N N . GLU A 1 274 ? -33.336 -7.588 11.457 1.00 53.56 274 GLU A N 1
ATOM 2237 C CA . GLU A 1 274 ? -31.998 -7.944 10.947 1.00 53.56 274 GLU A CA 1
ATOM 2238 C C . GLU A 1 274 ? -31.484 -9.244 11.584 1.00 53.56 274 GLU A C 1
ATOM 2240 O O . GLU A 1 274 ? -31.049 -9.288 12.734 1.00 53.56 274 GLU A O 1
ATOM 2245 N N . LYS A 1 275 ? -31.572 -10.326 10.799 1.00 54.09 275 LYS A N 1
ATOM 2246 C CA . LYS A 1 275 ? -31.010 -11.663 11.066 1.00 54.09 275 LYS A CA 1
ATOM 2247 C C . LYS A 1 275 ? -29.536 -11.780 10.655 1.00 54.09 275 LYS A C 1
ATOM 2249 O O . LYS A 1 275 ? -29.031 -12.892 10.523 1.00 54.09 275 LYS A O 1
ATOM 2254 N N . ASP A 1 276 ? -28.846 -10.664 10.462 1.00 53.66 276 ASP A N 1
ATOM 2255 C CA . ASP A 1 276 ? -27.406 -10.697 10.253 1.00 53.66 276 ASP A CA 1
ATOM 2256 C C . ASP A 1 276 ? -26.743 -10.871 11.626 1.00 53.66 276 ASP A C 1
ATOM 2258 O O . ASP A 1 276 ? -27.051 -10.164 12.590 1.00 53.66 276 ASP A O 1
ATOM 2262 N N . GLY A 1 277 ? -25.917 -11.912 11.747 1.00 60.47 277 GLY A N 1
ATOM 2263 C CA . GLY A 1 277 ? -25.286 -12.317 13.001 1.00 60.47 277 GLY A CA 1
ATOM 2264 C C . GLY A 1 277 ? -24.475 -11.198 13.663 1.00 60.47 277 GLY A C 1
ATOM 2265 O O . GLY A 1 277 ? -24.059 -10.235 13.025 1.00 60.47 277 GLY A O 1
ATOM 2266 N N . GLU A 1 278 ? -24.242 -11.351 14.965 1.00 59.72 278 GLU A N 1
ATOM 2267 C CA . GLU A 1 278 ? -23.503 -10.422 15.834 1.00 59.72 278 GLU A CA 1
ATOM 2268 C C . GLU A 1 278 ? -22.134 -9.996 15.271 1.00 59.72 278 GLU A C 1
ATOM 2270 O O . GLU A 1 278 ? -21.800 -8.812 15.289 1.00 59.72 278 GLU A O 1
ATOM 2275 N N . GLU A 1 279 ? -21.394 -10.927 14.668 1.00 61.66 279 GLU A N 1
ATOM 2276 C CA . GLU A 1 279 ? -20.123 -10.648 13.982 1.00 61.66 279 GLU A CA 1
ATOM 2277 C C . GLU A 1 279 ? -20.282 -9.746 12.747 1.00 61.66 279 GLU A C 1
ATOM 2279 O O . GLU A 1 279 ? -19.399 -8.943 12.440 1.00 61.66 279 GLU A O 1
ATOM 2284 N N . GLY A 1 280 ? -21.424 -9.823 12.059 1.00 67.44 280 GLY A N 1
ATOM 2285 C CA . GLY A 1 280 ? -21.687 -9.062 10.840 1.00 67.44 280 GLY A CA 1
ATOM 2286 C C . GLY A 1 280 ? -21.779 -7.557 11.085 1.00 67.44 280 GLY A C 1
ATOM 2287 O O . GLY A 1 280 ? -21.291 -6.772 10.273 1.00 67.44 280 GLY A O 1
ATOM 2288 N N . ASN A 1 281 ? -22.344 -7.138 12.223 1.00 72.00 281 ASN A N 1
ATOM 2289 C CA . ASN A 1 281 ? -22.499 -5.716 12.540 1.00 72.00 281 ASN A CA 1
ATOM 2290 C C . ASN A 1 281 ? -21.185 -5.088 13.053 1.00 72.00 281 ASN A C 1
ATOM 2292 O O . ASN A 1 281 ? -20.858 -3.960 12.680 1.00 72.00 281 ASN A O 1
ATOM 2296 N N . ILE A 1 282 ? -20.389 -5.848 13.826 1.00 75.38 282 ILE A N 1
ATOM 2297 C CA . ILE A 1 282 ? -19.029 -5.451 14.251 1.00 75.38 282 ILE A CA 1
ATOM 2298 C C . ILE A 1 282 ? -18.169 -5.181 13.024 1.00 75.38 282 ILE A C 1
ATOM 2300 O O . ILE A 1 282 ? -17.625 -4.084 12.867 1.00 75.38 282 ILE A O 1
ATOM 2304 N N . SER A 1 283 ? -18.084 -6.183 12.145 1.00 77.81 283 SER A N 1
ATOM 2305 C CA . SER A 1 283 ? -17.236 -6.095 10.966 1.00 77.81 283 SER A CA 1
ATOM 2306 C C . SER A 1 283 ? -17.707 -4.965 10.059 1.00 77.81 283 SER A C 1
ATOM 2308 O O . SER A 1 283 ? -16.880 -4.203 9.583 1.00 77.81 283 SER A O 1
ATOM 2310 N N . LYS A 1 284 ? -19.020 -4.738 9.910 1.00 84.94 284 LYS A N 1
ATOM 2311 C CA . LYS A 1 284 ? -19.547 -3.624 9.107 1.00 84.94 284 LYS A CA 1
ATOM 2312 C C . LYS A 1 284 ? -19.121 -2.247 9.628 1.00 84.94 284 LYS A C 1
ATOM 2314 O O . LYS A 1 284 ? -18.657 -1.435 8.839 1.00 84.94 284 LYS A O 1
ATOM 2319 N N . ALA A 1 285 ? -19.217 -1.980 10.932 1.00 82.81 285 ALA A N 1
ATOM 2320 C CA . ALA A 1 285 ? -18.862 -0.668 11.482 1.00 82.81 285 ALA A CA 1
ATOM 2321 C C . ALA A 1 285 ? -17.361 -0.344 11.353 1.00 82.81 285 ALA A C 1
ATOM 2323 O O . ALA A 1 285 ? -16.999 0.802 11.071 1.00 82.81 285 ALA A O 1
ATOM 2324 N N . VAL A 1 286 ? -16.490 -1.338 11.563 1.00 89.38 286 VAL A N 1
ATOM 2325 C CA . VAL A 1 286 ? -15.038 -1.185 11.366 1.00 89.38 286 VAL A CA 1
ATOM 2326 C C . VAL A 1 286 ? -14.706 -1.110 9.877 1.00 89.38 286 VAL A C 1
ATOM 2328 O O . VAL A 1 286 ? -13.909 -0.270 9.461 1.00 89.38 286 VAL A O 1
ATOM 2331 N N . LYS A 1 287 ? -15.357 -1.938 9.061 1.00 89.19 287 LYS A N 1
ATOM 2332 C CA . LYS A 1 287 ? -15.206 -1.955 7.609 1.00 89.19 287 LYS A CA 1
ATOM 2333 C C . LYS A 1 287 ? -15.579 -0.615 6.992 1.00 89.19 287 LYS A C 1
ATOM 2335 O O . LYS A 1 287 ? -14.758 -0.060 6.283 1.00 89.19 287 LYS A O 1
ATOM 2340 N N . ASP A 1 288 ? -16.722 -0.029 7.335 1.00 89.94 288 ASP A N 1
ATOM 2341 C CA . ASP A 1 288 ? -17.134 1.285 6.821 1.00 89.94 288 ASP A CA 1
ATOM 2342 C C . ASP A 1 288 ? -16.109 2.387 7.159 1.00 89.94 288 ASP A C 1
ATOM 2344 O O . ASP A 1 288 ? -15.881 3.308 6.369 1.00 89.94 288 ASP A O 1
ATOM 2348 N N . LEU A 1 289 ? -15.457 2.286 8.324 1.00 90.31 289 LEU A N 1
ATOM 2349 C CA . LEU A 1 289 ? -14.419 3.221 8.754 1.00 90.31 289 LEU A CA 1
ATOM 2350 C C . LEU A 1 289 ? -13.159 3.102 7.884 1.00 90.31 289 LEU A C 1
ATOM 2352 O O . LEU A 1 289 ? -12.637 4.113 7.412 1.00 90.31 289 LEU A O 1
ATOM 2356 N N . ILE A 1 290 ? -12.694 1.871 7.658 1.00 92.12 290 ILE A N 1
ATOM 2357 C CA . ILE A 1 290 ? -11.448 1.587 6.940 1.00 92.12 290 ILE A CA 1
ATOM 2358 C C . ILE A 1 290 ? -11.638 1.652 5.418 1.00 92.12 290 ILE A C 1
ATOM 2360 O O . ILE A 1 290 ? -10.785 2.224 4.742 1.00 92.12 290 ILE A O 1
ATOM 2364 N N . ASP A 1 291 ? -12.750 1.160 4.870 1.00 89.25 291 ASP A N 1
ATOM 2365 C CA . ASP A 1 291 ? -13.072 1.113 3.429 1.00 89.25 291 ASP A CA 1
ATOM 2366 C C . ASP A 1 291 ? -12.999 2.495 2.773 1.00 89.25 291 ASP A C 1
ATOM 2368 O O . ASP A 1 291 ? -12.576 2.624 1.624 1.00 89.25 291 ASP A O 1
ATOM 2372 N N . SER A 1 292 ? -13.321 3.554 3.522 1.00 87.62 292 SER A N 1
ATOM 2373 C CA . SER A 1 292 ? -13.179 4.939 3.056 1.00 87.62 292 SER A CA 1
ATOM 2374 C C . SER A 1 292 ? -11.729 5.354 2.755 1.00 87.62 292 SER A C 1
ATOM 2376 O O . SER A 1 292 ? -11.501 6.272 1.968 1.00 87.62 292 SER A O 1
ATOM 2378 N N . THR A 1 293 ? -10.756 4.667 3.359 1.00 89.12 293 THR A N 1
ATOM 2379 C CA . THR A 1 293 ? -9.315 4.933 3.231 1.00 89.12 293 THR A CA 1
ATOM 2380 C C . THR A 1 293 ? -8.584 3.963 2.314 1.00 89.12 293 THR A C 1
ATOM 2382 O O . THR A 1 293 ? -7.406 4.171 2.021 1.00 89.12 293 THR A O 1
ATOM 2385 N N . TRP A 1 294 ? -9.267 2.926 1.820 1.00 89.19 294 TRP A N 1
ATOM 2386 C CA . TRP A 1 294 ? -8.654 1.990 0.889 1.00 89.19 294 TRP A CA 1
ATOM 2387 C C . TRP A 1 294 ? -8.270 2.684 -0.420 1.00 89.19 294 TRP A C 1
ATOM 2389 O O . TRP A 1 294 ? -9.064 3.449 -0.984 1.00 89.19 294 TRP A O 1
ATOM 2399 N N . PRO A 1 295 ? -7.067 2.404 -0.953 1.00 87.75 295 PRO A N 1
ATOM 2400 C CA . PRO A 1 295 ? -6.689 2.906 -2.259 1.00 87.75 295 PRO A CA 1
ATOM 2401 C C . PRO A 1 295 ? -7.634 2.314 -3.309 1.00 87.75 295 PRO A C 1
ATOM 2403 O O . PRO A 1 295 ? -7.863 1.105 -3.369 1.00 87.75 295 PRO A O 1
ATOM 2406 N N . ARG A 1 296 ? -8.185 3.168 -4.171 1.00 88.94 296 ARG A N 1
ATOM 2407 C CA . ARG A 1 296 ? -8.996 2.715 -5.304 1.00 88.94 296 ARG A CA 1
ATOM 2408 C C . ARG A 1 296 ? -8.055 2.225 -6.388 1.00 88.94 296 ARG A C 1
ATOM 2410 O O . ARG A 1 296 ? -7.455 3.038 -7.068 1.00 88.94 296 ARG A O 1
ATOM 2417 N N . ARG A 1 297 ? -7.916 0.912 -6.553 1.00 91.44 297 ARG A N 1
ATOM 2418 C CA . ARG A 1 297 ? -6.988 0.311 -7.524 1.00 91.44 297 ARG A CA 1
ATOM 2419 C C . ARG A 1 297 ? -7.726 -0.565 -8.522 1.00 91.44 297 ARG A C 1
ATOM 2421 O O . ARG A 1 297 ? -8.853 -0.995 -8.302 1.00 91.44 297 ARG A O 1
ATOM 2428 N N . CYS A 1 298 ? -7.055 -0.867 -9.624 1.00 93.62 298 CYS A N 1
ATOM 2429 C CA . CYS A 1 298 ? -7.442 -1.949 -10.517 1.00 93.62 298 CYS A CA 1
ATOM 2430 C C . CYS A 1 298 ? -7.459 -3.280 -9.749 1.00 93.62 298 CYS A C 1
ATOM 2432 O O . CYS A 1 298 ? -6.444 -3.673 -9.186 1.00 93.62 298 CYS A O 1
ATOM 2434 N N . GLU A 1 299 ? -8.573 -4.007 -9.799 1.00 93.69 299 GLU A N 1
ATOM 2435 C CA . GLU A 1 299 ? -8.734 -5.321 -9.154 1.00 93.69 299 GLU A CA 1
ATOM 2436 C C . GLU A 1 299 ? -7.641 -6.326 -9.564 1.00 93.69 299 GLU A C 1
ATOM 2438 O O . GLU A 1 299 ? -7.108 -7.068 -8.746 1.00 93.69 299 GLU A O 1
ATOM 2443 N N . TYR A 1 300 ? -7.208 -6.276 -10.826 1.00 94.69 300 TYR A N 1
ATOM 2444 C CA . TYR A 1 300 ? -6.163 -7.155 -11.360 1.00 94.69 300 TYR A CA 1
ATOM 2445 C C . TYR A 1 300 ? -4.747 -6.578 -11.246 1.00 94.69 300 TYR A C 1
ATOM 2447 O O . TYR A 1 300 ? -3.850 -7.039 -11.951 1.00 94.69 300 TYR A O 1
ATOM 2455 N N . ILE A 1 301 ? -4.516 -5.542 -10.430 1.00 94.62 301 ILE A N 1
ATOM 2456 C CA . ILE A 1 301 ? -3.212 -4.860 -10.365 1.00 94.62 301 ILE A CA 1
ATOM 2457 C C . ILE A 1 301 ? -2.069 -5.822 -10.020 1.00 94.62 301 ILE A C 1
ATOM 2459 O O . ILE A 1 301 ? -1.055 -5.826 -10.715 1.00 94.62 301 ILE A O 1
ATOM 2463 N N . HIS A 1 302 ? -2.267 -6.705 -9.038 1.00 94.50 302 HIS A N 1
ATOM 2464 C CA . HIS A 1 302 ? -1.271 -7.699 -8.630 1.00 94.50 302 HIS A CA 1
ATOM 2465 C C . HIS A 1 302 ? -0.969 -8.701 -9.751 1.00 94.50 302 HIS A C 1
ATOM 2467 O O . HIS A 1 302 ? 0.192 -8.976 -10.049 1.00 94.50 302 HIS A O 1
ATOM 2473 N N . LYS A 1 303 ? -2.012 -9.182 -10.442 1.00 94.44 303 LYS A N 1
ATOM 2474 C CA . LYS A 1 303 ? -1.871 -10.078 -11.598 1.00 94.44 303 LYS A CA 1
ATOM 2475 C C . LYS A 1 303 ? -1.104 -9.399 -12.733 1.00 94.44 303 LYS A C 1
ATOM 2477 O O . LYS A 1 303 ? -0.150 -9.962 -13.261 1.00 94.44 303 LYS A O 1
ATOM 2482 N N . HIS A 1 304 ? -1.487 -8.174 -13.092 1.00 93.31 304 HIS A N 1
ATOM 2483 C CA . HIS A 1 304 ? -0.826 -7.421 -14.157 1.00 93.31 304 HIS A CA 1
ATOM 2484 C C . HIS A 1 304 ? 0.633 -7.100 -13.826 1.00 93.31 304 HIS A C 1
ATOM 2486 O O . HIS A 1 304 ? 1.468 -7.110 -14.734 1.00 93.31 304 HIS A O 1
ATOM 2492 N N . MET A 1 305 ? 0.939 -6.822 -12.556 1.00 92.56 305 MET A N 1
ATOM 2493 C CA . MET A 1 305 ? 2.308 -6.588 -12.106 1.00 92.56 305 MET A CA 1
ATOM 2494 C C . MET A 1 305 ? 3.142 -7.872 -12.202 1.00 92.56 305 MET A C 1
ATOM 2496 O O . MET A 1 305 ? 4.180 -7.866 -12.860 1.00 92.56 305 MET A O 1
ATOM 2500 N N . GLY A 1 306 ? 2.645 -8.994 -11.666 1.00 91.12 306 GLY A N 1
ATOM 2501 C CA . GLY A 1 306 ? 3.335 -10.289 -11.734 1.00 91.12 306 GLY A CA 1
ATOM 2502 C C . GLY A 1 306 ? 3.552 -10.797 -13.166 1.00 91.12 306 GLY A C 1
ATOM 2503 O O . GLY A 1 306 ? 4.586 -11.377 -13.485 1.00 91.12 306 GLY A O 1
ATOM 2504 N N . GLU A 1 307 ? 2.622 -10.514 -14.081 1.00 90.25 307 GLU A N 1
ATOM 2505 C CA . GLU A 1 307 ? 2.741 -10.879 -15.501 1.00 90.25 307 GLU A CA 1
ATOM 2506 C C . GLU A 1 307 ? 3.587 -9.894 -16.336 1.00 90.25 307 GLU A C 1
ATOM 2508 O O . GLU A 1 307 ? 3.726 -10.085 -17.556 1.00 90.25 307 GLU A O 1
ATOM 2513 N N . LYS A 1 308 ? 4.139 -8.847 -15.703 1.00 89.00 308 LYS A N 1
ATOM 2514 C CA . LYS A 1 308 ? 4.920 -7.764 -16.327 1.00 89.00 308 LYS A CA 1
ATOM 2515 C C . LYS A 1 308 ? 4.153 -7.040 -17.443 1.00 89.00 308 LYS A C 1
ATOM 2517 O O . LYS A 1 308 ? 4.716 -6.684 -18.477 1.00 89.00 308 LYS A O 1
ATOM 2522 N N . LYS A 1 309 ? 2.837 -6.877 -17.262 1.00 89.88 309 LYS A N 1
ATOM 2523 C CA . LYS A 1 309 ? 1.936 -6.185 -18.202 1.00 89.88 309 LYS A CA 1
ATOM 2524 C C . LYS A 1 309 ? 1.863 -4.677 -17.940 1.00 89.88 309 LYS A C 1
ATOM 2526 O O . LYS A 1 309 ? 1.497 -3.925 -18.835 1.00 89.88 309 LYS A O 1
ATOM 2531 N N . ILE A 1 310 ? 2.189 -4.225 -16.729 1.00 91.81 310 ILE A N 1
ATOM 2532 C CA . ILE A 1 310 ? 2.117 -2.807 -16.365 1.00 91.81 310 ILE A CA 1
ATOM 2533 C C . ILE A 1 310 ? 3.268 -2.038 -17.021 1.00 91.81 310 ILE A C 1
ATOM 2535 O O . ILE A 1 310 ? 4.436 -2.361 -16.838 1.00 91.81 310 ILE A O 1
ATOM 2539 N N . THR A 1 311 ? 2.924 -0.979 -17.752 1.00 90.06 311 THR A N 1
ATOM 2540 C CA . THR A 1 311 ? 3.871 0.035 -18.241 1.00 90.06 311 THR A CA 1
ATOM 2541 C C . THR A 1 311 ? 3.629 1.358 -17.510 1.00 90.06 311 THR A C 1
ATOM 2543 O O . THR A 1 311 ? 2.521 1.565 -17.013 1.00 90.06 311 THR A O 1
ATOM 2546 N N . PRO A 1 312 ? 4.586 2.307 -17.486 1.00 89.69 312 PRO A N 1
ATOM 2547 C CA . PRO A 1 312 ? 4.395 3.595 -16.808 1.00 89.69 312 PRO A CA 1
ATOM 2548 C C . PRO A 1 312 ? 3.153 4.375 -17.255 1.00 89.69 312 PRO A C 1
ATOM 2550 O O . PRO A 1 312 ? 2.482 4.995 -16.439 1.00 89.69 312 PRO A O 1
ATOM 2553 N N . GLY A 1 313 ? 2.796 4.299 -18.541 1.00 88.06 313 GLY A N 1
ATOM 2554 C CA . GLY A 1 313 ? 1.577 4.937 -19.048 1.00 88.06 313 GLY A CA 1
ATOM 2555 C C . GLY A 1 313 ? 0.288 4.252 -18.582 1.00 88.06 313 GLY A C 1
ATOM 2556 O O . GLY A 1 313 ? -0.743 4.905 -18.456 1.00 88.06 313 GLY A O 1
ATOM 2557 N N . VAL A 1 314 ? 0.336 2.945 -18.315 1.00 90.88 314 VAL A N 1
ATOM 2558 C CA . VAL A 1 314 ? -0.819 2.175 -17.836 1.00 90.88 314 VAL A CA 1
ATOM 2559 C C . VAL A 1 314 ? -0.913 2.175 -16.309 1.00 90.88 314 VAL A C 1
ATOM 2561 O O . VAL A 1 314 ? -2.017 2.080 -15.780 1.00 90.88 314 VAL A O 1
ATOM 2564 N N . TRP A 1 315 ? 0.210 2.344 -15.605 1.00 93.69 315 TRP A N 1
ATOM 2565 C CA . TRP A 1 315 ? 0.261 2.432 -14.146 1.00 93.69 315 TRP A CA 1
ATOM 2566 C C . TRP A 1 315 ? -0.721 3.470 -13.604 1.00 93.69 315 TRP A C 1
ATOM 2568 O O . TRP A 1 315 ? -1.557 3.121 -12.783 1.00 93.69 315 TRP A O 1
ATOM 2578 N N . LEU A 1 316 ? -0.727 4.684 -14.161 1.00 90.69 316 LEU A N 1
ATOM 2579 C CA . LEU A 1 316 ? -1.640 5.762 -13.754 1.00 90.69 316 LEU A CA 1
ATOM 2580 C C . LEU A 1 316 ? -3.126 5.364 -13.844 1.00 90.69 316 LEU A C 1
ATOM 2582 O O . LEU A 1 316 ? -3.947 5.771 -13.021 1.00 90.69 316 LEU A O 1
ATOM 2586 N N . LEU A 1 317 ? -3.488 4.546 -14.838 1.00 92.25 317 LEU A N 1
ATOM 2587 C CA . LEU A 1 317 ? -4.857 4.043 -14.999 1.00 92.25 317 LEU A CA 1
ATOM 2588 C C . LEU A 1 317 ? -5.178 2.946 -13.978 1.00 92.25 317 LEU A C 1
ATOM 2590 O O . LEU A 1 317 ? -6.309 2.851 -13.510 1.00 92.25 317 LEU A O 1
ATOM 2594 N N . CYS A 1 318 ? -4.198 2.101 -13.659 1.00 91.44 318 CYS A N 1
ATOM 2595 C CA . CYS A 1 318 ? -4.361 1.012 -12.702 1.00 91.44 318 CYS A CA 1
ATOM 2596 C C . CYS A 1 318 ? -4.318 1.485 -11.244 1.00 91.44 318 CYS A C 1
ATOM 2598 O O . CYS A 1 318 ? -5.026 0.917 -10.419 1.00 91.44 318 CYS A O 1
ATOM 2600 N N . GLU A 1 319 ? -3.521 2.504 -10.935 1.00 91.25 319 GLU A N 1
ATOM 2601 C CA . GLU A 1 319 ? -3.344 3.045 -9.588 1.00 91.25 319 GLU A CA 1
ATOM 2602 C C . GLU A 1 319 ? -4.561 3.834 -9.116 1.00 91.25 319 GLU A C 1
ATOM 2604 O O . GLU A 1 319 ? -4.921 3.735 -7.953 1.00 91.25 319 GLU A O 1
ATOM 2609 N N . THR A 1 320 ? -5.202 4.593 -10.008 1.00 88.00 320 THR A N 1
ATOM 2610 C CA . THR A 1 320 ? -6.335 5.460 -9.646 1.00 88.00 320 THR A CA 1
ATOM 2611 C C . THR A 1 320 ? -7.657 4.714 -9.490 1.00 88.00 320 THR A C 1
ATOM 2613 O O . THR A 1 320 ? -8.580 5.225 -8.857 1.00 88.00 320 THR A O 1
ATOM 2616 N N . GLY A 1 321 ? -7.796 3.544 -10.127 1.00 86.56 321 GLY A N 1
ATOM 2617 C CA . GLY A 1 321 ? -8.999 2.709 -10.040 1.00 86.56 321 GLY A CA 1
ATOM 2618 C C . GLY A 1 321 ? -10.291 3.375 -10.532 1.00 86.56 321 GLY A C 1
ATOM 2619 O O . GLY A 1 321 ? -11.369 2.807 -10.372 1.00 86.56 321 GLY A O 1
ATOM 2620 N N . HIS A 1 322 ? -10.223 4.566 -11.137 1.00 90.06 322 HIS A N 1
ATOM 2621 C CA . HIS A 1 322 ? -11.398 5.257 -11.655 1.00 90.06 322 HIS A CA 1
ATOM 2622 C C . HIS A 1 322 ? -11.983 4.489 -12.836 1.00 90.06 322 HIS A C 1
ATOM 2624 O O . HIS A 1 322 ? -11.271 4.156 -13.783 1.00 90.06 322 HIS A O 1
ATOM 2630 N N . GLU A 1 323 ? -13.296 4.258 -12.816 1.00 89.44 323 GLU A N 1
ATOM 2631 C CA . GLU A 1 323 ? -13.972 3.417 -13.807 1.00 89.44 323 GLU A CA 1
ATOM 2632 C C . GLU A 1 323 ? -13.721 3.886 -15.252 1.00 89.44 323 GLU A C 1
ATOM 2634 O O . GLU A 1 323 ? -13.477 3.073 -16.142 1.00 89.44 323 GLU A O 1
ATOM 2639 N N . GLU A 1 324 ? -13.702 5.199 -15.492 1.00 89.44 324 GLU A N 1
ATOM 2640 C CA . GLU A 1 324 ? -13.389 5.776 -16.804 1.00 89.44 324 GLU A CA 1
ATOM 2641 C C . GLU A 1 324 ? -11.947 5.499 -17.251 1.00 89.44 324 GLU A C 1
ATOM 2643 O O . GLU A 1 324 ? -11.700 5.202 -18.423 1.00 89.44 324 GLU A O 1
ATOM 2648 N N . GLY A 1 325 ? -10.992 5.558 -16.319 1.00 87.06 325 GLY A N 1
ATOM 2649 C CA . GLY A 1 325 ? -9.590 5.226 -16.565 1.00 87.06 325 GLY A CA 1
ATOM 2650 C C . GLY A 1 325 ? -9.398 3.730 -16.819 1.00 87.06 325 GLY A C 1
ATOM 2651 O O . GLY A 1 325 ? -8.730 3.337 -17.779 1.00 87.06 325 GLY A O 1
ATOM 2652 N N . LEU A 1 326 ? -10.068 2.886 -16.033 1.00 89.06 326 LEU A N 1
ATOM 2653 C CA . LEU A 1 326 ? -10.057 1.431 -16.191 1.00 89.06 326 LEU A CA 1
ATOM 2654 C C . LEU A 1 326 ? -10.666 1.001 -17.529 1.00 89.06 326 LEU A C 1
ATOM 2656 O O . LEU A 1 326 ? -10.079 0.177 -18.231 1.00 89.06 326 LEU A O 1
ATOM 2660 N N . LYS A 1 327 ? -11.761 1.642 -17.963 1.00 88.81 327 LYS A N 1
ATOM 2661 C CA . LYS A 1 327 ? -12.339 1.457 -19.305 1.00 88.81 327 LYS A CA 1
ATOM 2662 C C . LYS A 1 327 ? -11.367 1.818 -20.424 1.00 88.81 327 LYS A C 1
ATOM 2664 O O . LYS A 1 327 ? -11.552 1.333 -21.534 1.00 88.81 327 LYS A O 1
ATOM 2669 N N . ARG A 1 328 ? -10.331 2.629 -20.178 1.00 88.88 328 ARG A N 1
ATOM 2670 C CA . ARG A 1 328 ? -9.261 2.909 -21.152 1.00 88.88 328 ARG A CA 1
ATOM 2671 C C . ARG A 1 328 ? -8.124 1.886 -21.088 1.00 88.88 328 ARG A C 1
ATOM 2673 O O . ARG A 1 328 ? -7.498 1.643 -22.120 1.00 88.88 328 ARG A O 1
ATOM 2680 N N . CYS A 1 329 ? -7.912 1.223 -19.954 1.00 89.75 329 CYS A N 1
ATOM 2681 C CA . CYS A 1 329 ? -6.858 0.226 -19.779 1.00 89.75 329 CYS A CA 1
ATOM 2682 C C . CYS A 1 329 ? -7.104 -1.031 -20.649 1.00 89.75 329 CYS A C 1
ATOM 2684 O O . CYS A 1 329 ? -8.164 -1.657 -20.550 1.00 89.75 329 CYS A O 1
ATOM 2686 N N . PRO A 1 330 ? -6.149 -1.430 -21.514 1.00 89.06 330 PRO A N 1
ATOM 2687 C CA . PRO A 1 330 ? -6.307 -2.607 -22.366 1.00 89.06 330 PRO A CA 1
ATOM 2688 C C . PRO A 1 330 ? -6.254 -3.918 -21.571 1.00 89.06 330 PRO A C 1
ATOM 2690 O O . PRO A 1 330 ? -7.006 -4.837 -21.885 1.00 89.06 330 PRO A O 1
ATOM 2693 N N . HIS A 1 331 ? -5.418 -4.002 -20.527 1.00 91.44 331 HIS A N 1
ATOM 2694 C CA . HIS A 1 331 ? -5.293 -5.213 -19.708 1.00 91.44 331 HIS A CA 1
ATOM 2695 C C . HIS A 1 331 ? -6.548 -5.450 -18.868 1.00 91.44 331 HIS A C 1
ATOM 2697 O O . HIS A 1 331 ? -7.097 -6.544 -18.894 1.00 91.44 331 HIS A O 1
ATOM 2703 N N . TRP A 1 332 ? -7.069 -4.407 -18.213 1.00 91.31 332 TRP A N 1
ATOM 2704 C CA . TRP A 1 332 ? -8.309 -4.512 -17.442 1.00 91.31 332 TRP A CA 1
ATOM 2705 C C . TRP A 1 332 ? -9.495 -4.915 -18.323 1.00 91.31 332 TRP A C 1
ATOM 2707 O O . TRP A 1 332 ? -10.240 -5.821 -17.966 1.00 91.31 332 TRP A O 1
ATOM 2717 N N . ARG A 1 333 ? -9.628 -4.310 -19.514 1.00 88.50 333 ARG A N 1
ATOM 2718 C CA . ARG A 1 333 ? -10.654 -4.714 -20.488 1.00 88.50 333 ARG A CA 1
ATOM 2719 C C . ARG A 1 333 ? -10.512 -6.177 -20.896 1.00 88.50 333 ARG A C 1
ATOM 2721 O O . ARG A 1 333 ? -11.517 -6.864 -21.016 1.00 88.50 333 ARG A O 1
ATOM 2728 N N . TYR A 1 334 ? -9.289 -6.655 -21.108 1.00 88.44 334 TYR A N 1
ATOM 2729 C CA . TYR A 1 334 ? -9.041 -8.053 -21.450 1.00 88.44 334 TYR A CA 1
ATOM 2730 C C . TYR A 1 334 ? -9.455 -9.011 -20.322 1.00 88.44 334 TYR A C 1
ATOM 2732 O O . TYR A 1 334 ? -10.158 -9.982 -20.591 1.00 88.44 334 TYR A O 1
ATOM 2740 N N . GLU A 1 335 ? -9.068 -8.738 -19.073 1.00 91.12 335 GLU A N 1
ATOM 2741 C CA . GLU A 1 335 ? -9.416 -9.591 -17.925 1.00 91.12 335 GLU A CA 1
ATOM 2742 C C . GLU A 1 335 ? -10.920 -9.564 -17.629 1.00 91.12 335 GLU A C 1
ATOM 2744 O O . GLU A 1 335 ? -11.549 -10.621 -17.585 1.00 91.12 335 GLU A O 1
ATOM 2749 N N . LYS A 1 336 ? -11.529 -8.371 -17.573 1.00 88.38 336 LYS A N 1
ATOM 2750 C CA . LYS A 1 336 ? -12.975 -8.225 -17.367 1.00 88.38 336 LYS A CA 1
ATOM 2751 C C . LYS A 1 336 ? -13.780 -8.923 -18.462 1.00 88.38 336 LYS A C 1
ATOM 2753 O O . LYS A 1 336 ? -14.781 -9.567 -18.178 1.00 88.38 336 LYS A O 1
ATOM 2758 N N . ASN A 1 337 ? -13.325 -8.864 -19.714 1.00 81.75 337 ASN A N 1
ATOM 2759 C CA . ASN A 1 337 ? -13.970 -9.588 -20.808 1.00 81.75 337 ASN A CA 1
ATOM 2760 C C . ASN A 1 337 ? -13.787 -11.106 -20.713 1.00 81.75 337 ASN A C 1
ATOM 2762 O O . ASN A 1 337 ? -14.668 -11.825 -21.167 1.00 81.75 337 ASN A O 1
ATOM 2766 N N . ASN A 1 338 ? -12.682 -11.609 -20.156 1.00 82.56 338 ASN A N 1
ATOM 2767 C CA . ASN A 1 338 ? -12.503 -13.047 -19.931 1.00 82.56 338 ASN A CA 1
ATOM 2768 C C . ASN A 1 338 ? -13.398 -13.563 -18.801 1.00 82.56 338 ASN A C 1
ATOM 2770 O O . ASN A 1 338 ? -13.894 -14.684 -18.887 1.00 82.56 338 ASN A O 1
ATOM 2774 N N . GLU A 1 339 ? -13.630 -12.756 -17.767 1.00 81.75 339 GLU A N 1
ATOM 2775 C CA . GLU A 1 339 ? -14.604 -13.070 -16.719 1.00 81.75 339 GLU A CA 1
ATOM 2776 C C . GLU A 1 339 ? -16.031 -13.005 -17.246 1.00 81.75 339 GLU A C 1
ATOM 2778 O O . GLU A 1 339 ? -16.787 -13.960 -17.087 1.00 81.75 339 GLU A O 1
ATOM 2783 N N . ILE A 1 340 ? -16.371 -11.933 -17.968 1.00 74.81 340 ILE A N 1
ATOM 2784 C CA . ILE A 1 340 ? -17.671 -11.806 -18.624 1.00 74.81 340 ILE A CA 1
ATOM 2785 C C . ILE A 1 340 ? -17.842 -12.888 -19.680 1.00 74.81 340 ILE A C 1
ATOM 2787 O O . ILE A 1 340 ? -18.943 -13.355 -19.826 1.00 74.81 340 ILE A O 1
ATOM 2791 N N . ALA A 1 341 ? -16.820 -13.369 -20.390 1.00 61.66 341 ALA A N 1
ATOM 2792 C CA . ALA A 1 341 ? -16.984 -14.471 -21.346 1.00 61.66 341 ALA A CA 1
ATOM 2793 C C . ALA A 1 341 ? -17.373 -15.807 -20.683 1.00 61.66 341 ALA A C 1
ATOM 2795 O O . ALA A 1 341 ? -17.837 -16.707 -21.383 1.00 61.66 341 ALA A O 1
ATOM 2796 N N . ARG A 1 342 ? -17.216 -15.928 -19.357 1.00 62.81 342 ARG A N 1
ATOM 2797 C CA . ARG A 1 342 ? -17.771 -17.023 -18.543 1.00 62.81 342 ARG A CA 1
ATOM 2798 C C . ARG A 1 342 ? -19.212 -16.747 -18.077 1.00 62.81 342 ARG A C 1
ATOM 2800 O O . ARG A 1 342 ? -19.818 -17.618 -17.466 1.00 62.81 342 ARG A O 1
ATOM 2807 N N . SER A 1 343 ? -19.755 -15.573 -18.392 1.00 49.97 343 SER A N 1
ATOM 2808 C CA . SER A 1 343 ? -21.123 -15.108 -18.142 1.00 49.97 343 SER A CA 1
ATOM 2809 C C . SER A 1 343 ? -21.821 -14.737 -19.481 1.00 49.97 343 SER A C 1
ATOM 2811 O O . SER A 1 343 ? -21.157 -14.447 -20.476 1.00 49.97 343 SER A O 1
ATOM 2813 N N . PRO A 1 344 ? -23.154 -14.791 -19.629 1.00 51.34 344 PRO A N 1
ATOM 2814 C CA . PRO A 1 344 ? -23.761 -14.707 -20.965 1.00 51.34 344 PRO A CA 1
ATOM 2815 C C . PRO A 1 344 ? -23.838 -13.307 -21.610 1.00 51.34 344 PRO A C 1
ATOM 2817 O O . PRO A 1 344 ? -24.161 -13.236 -22.794 1.00 51.34 344 PRO A O 1
ATOM 2820 N N . GLU A 1 345 ? -23.541 -12.194 -20.923 1.00 48.06 345 GLU A N 1
ATOM 2821 C CA . GLU A 1 345 ? -23.954 -10.856 -21.400 1.00 48.06 345 GLU A CA 1
ATOM 2822 C C . GLU A 1 345 ? -22.824 -9.833 -21.677 1.00 48.06 345 GLU A C 1
ATOM 2824 O O . GLU A 1 345 ? -22.112 -9.366 -20.796 1.00 48.06 345 GLU A O 1
ATOM 2829 N N . ASN A 1 346 ? -22.724 -9.465 -22.964 1.00 53.34 346 ASN A N 1
ATOM 2830 C CA . ASN A 1 346 ? -22.382 -8.167 -23.575 1.00 53.34 346 ASN A CA 1
ATOM 2831 C C . ASN A 1 346 ? -21.227 -7.294 -23.028 1.00 53.34 346 ASN A C 1
ATOM 2833 O O . ASN A 1 346 ? -21.452 -6.316 -22.324 1.00 53.34 346 ASN A O 1
ATOM 2837 N N . ASN A 1 347 ? -20.008 -7.528 -23.541 1.00 54.53 347 ASN A N 1
ATOM 2838 C CA . ASN A 1 347 ? -19.143 -6.528 -24.217 1.00 54.53 347 ASN A CA 1
ATOM 2839 C C . ASN A 1 347 ? -17.827 -7.202 -24.657 1.00 54.53 347 ASN A C 1
ATOM 2841 O O . ASN A 1 347 ? -16.787 -7.079 -24.018 1.00 54.53 347 ASN A O 1
ATOM 2845 N N . LYS A 1 348 ? -17.856 -8.000 -25.730 1.00 61.16 348 LYS A N 1
ATOM 2846 C CA . LYS A 1 348 ? -16.693 -8.816 -26.115 1.00 61.16 348 LYS A CA 1
ATOM 2847 C C . LYS A 1 348 ? -15.715 -8.014 -26.976 1.00 61.16 348 LYS A C 1
ATOM 2849 O O . LYS A 1 348 ? -16.081 -7.494 -28.027 1.00 61.16 348 LYS A O 1
ATOM 2854 N N . MET A 1 349 ? -14.446 -7.974 -26.563 1.00 69.25 349 MET A N 1
ATOM 2855 C CA . MET A 1 349 ? -13.343 -7.661 -27.478 1.00 69.25 349 MET A CA 1
ATOM 2856 C C . MET A 1 349 ? -13.428 -8.586 -28.698 1.00 69.25 349 MET A C 1
ATOM 2858 O O . MET A 1 349 ? -13.625 -9.794 -28.560 1.00 69.25 349 MET A O 1
ATOM 2862 N N . THR A 1 350 ? -13.252 -8.032 -29.895 1.00 80.19 350 THR A N 1
ATOM 2863 C CA . THR A 1 350 ? -13.216 -8.840 -31.121 1.00 80.19 350 THR A CA 1
ATOM 2864 C C . THR A 1 350 ? -12.001 -9.776 -31.107 1.00 80.19 350 THR A C 1
ATOM 2866 O O . THR A 1 350 ? -10.950 -9.446 -30.552 1.00 80.19 350 THR A O 1
ATOM 2869 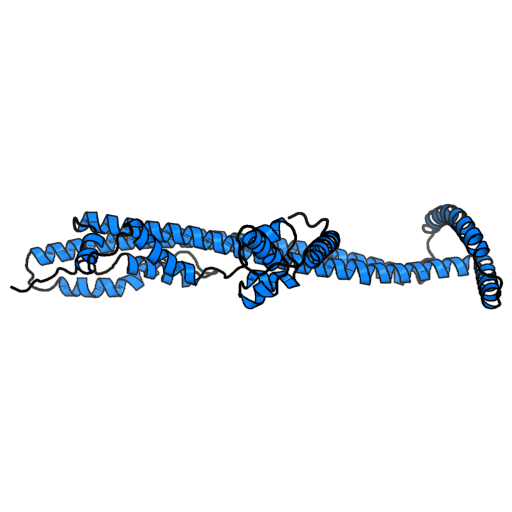N N . SER A 1 351 ? -12.103 -10.940 -31.758 1.00 82.56 351 SER A N 1
ATOM 2870 C CA . SER A 1 351 ? -10.989 -11.904 -31.868 1.00 82.56 351 SER A CA 1
ATOM 2871 C C . SER A 1 351 ? -9.698 -11.252 -32.399 1.00 82.56 351 SER A C 1
ATOM 2873 O O . SER A 1 351 ? -8.599 -11.515 -31.903 1.00 82.56 351 SER A O 1
ATOM 2875 N N . ASN A 1 352 ? -9.833 -10.309 -33.336 1.00 84.38 352 ASN A N 1
ATOM 2876 C CA . ASN A 1 352 ? -8.710 -9.551 -33.885 1.00 84.38 352 ASN A CA 1
ATOM 2877 C C . ASN A 1 352 ? -8.062 -8.621 -32.847 1.00 84.38 352 ASN A C 1
ATOM 2879 O O . ASN A 1 352 ? -6.835 -8.558 -32.774 1.00 84.38 352 ASN A O 1
ATOM 2883 N N . GLN A 1 353 ? -8.852 -7.958 -31.997 1.00 82.56 353 GLN A N 1
ATOM 2884 C CA . GLN A 1 353 ? -8.325 -7.137 -30.899 1.00 82.56 353 GLN A CA 1
ATOM 2885 C C . GLN A 1 353 ? -7.553 -7.979 -29.878 1.00 82.56 353 GLN A C 1
ATOM 2887 O O . GLN A 1 353 ? -6.496 -7.552 -29.417 1.00 82.56 353 GLN A O 1
ATOM 2892 N N . VAL A 1 354 ? -8.026 -9.191 -29.571 1.00 82.75 354 VAL A N 1
ATOM 2893 C CA . VAL A 1 354 ? -7.320 -10.118 -28.672 1.00 82.75 354 VAL A CA 1
ATOM 2894 C C . VAL A 1 354 ? -5.978 -10.553 -29.264 1.00 82.75 354 VAL A C 1
ATOM 2896 O O . VAL A 1 354 ? -4.960 -10.509 -28.571 1.00 82.75 354 VAL A O 1
ATOM 2899 N N . LYS A 1 355 ? -5.949 -10.946 -30.546 1.00 85.94 355 LYS A N 1
ATOM 2900 C CA . LYS A 1 355 ? -4.702 -11.320 -31.237 1.00 85.94 355 LYS A CA 1
ATOM 2901 C C . LYS A 1 355 ? -3.705 -10.160 -31.267 1.00 85.94 355 LYS A C 1
ATOM 2903 O O . LYS A 1 355 ? -2.543 -10.354 -30.915 1.00 85.94 355 LYS A O 1
ATOM 2908 N N . TRP A 1 356 ? -4.163 -8.958 -31.619 1.00 83.75 356 TRP A N 1
ATOM 2909 C CA . TRP A 1 356 ? -3.317 -7.763 -31.662 1.00 83.75 356 TRP A CA 1
ATOM 2910 C C . TRP A 1 356 ? -2.746 -7.406 -30.285 1.00 83.75 356 TRP A C 1
ATOM 2912 O O . TRP A 1 356 ? -1.555 -7.128 -30.154 1.00 83.75 356 TRP A O 1
ATOM 2922 N N . TYR A 1 357 ? -3.565 -7.489 -29.235 1.00 82.44 357 TYR A N 1
ATOM 2923 C CA . TYR A 1 357 ? -3.132 -7.264 -27.858 1.00 82.44 357 TYR A CA 1
ATOM 2924 C C . TYR A 1 357 ? -2.067 -8.275 -27.400 1.00 82.44 357 TYR A C 1
ATOM 2926 O O . TYR A 1 357 ? -1.056 -7.876 -26.817 1.00 82.44 357 TYR A O 1
ATOM 2934 N N . LYS A 1 358 ? -2.243 -9.570 -27.702 1.00 84.56 358 LYS A N 1
ATOM 2935 C CA . LYS A 1 358 ? -1.237 -10.604 -27.398 1.00 84.56 358 LYS A CA 1
ATOM 2936 C C . LYS A 1 358 ? 0.088 -10.331 -28.111 1.00 84.56 358 LYS A C 1
ATOM 2938 O O . LYS A 1 358 ? 1.137 -10.408 -27.483 1.00 84.56 358 LYS A O 1
ATOM 2943 N N . LEU A 1 359 ? 0.045 -9.956 -29.391 1.00 85.44 359 LEU A N 1
ATOM 2944 C CA . LEU A 1 359 ? 1.250 -9.617 -30.154 1.00 85.44 359 LEU A CA 1
ATOM 2945 C C . LEU A 1 359 ? 1.970 -8.394 -29.563 1.00 85.44 359 LEU A C 1
ATOM 2947 O O . LEU A 1 359 ? 3.176 -8.433 -29.326 1.00 85.44 359 LEU A O 1
ATOM 2951 N N . ARG A 1 360 ? 1.224 -7.322 -29.272 1.00 79.12 360 ARG A N 1
ATOM 2952 C CA . ARG A 1 360 ? 1.776 -6.081 -28.714 1.00 79.12 360 ARG A CA 1
ATOM 2953 C C . ARG A 1 360 ? 2.421 -6.295 -27.345 1.00 79.12 360 ARG A C 1
ATOM 2955 O O . ARG A 1 360 ? 3.544 -5.851 -27.128 1.00 79.12 360 ARG A O 1
ATOM 2962 N N . THR A 1 361 ? 1.735 -6.992 -26.440 1.00 76.25 361 THR A N 1
ATOM 2963 C CA . THR A 1 361 ? 2.271 -7.297 -25.101 1.00 76.25 361 THR A CA 1
ATOM 2964 C C . THR A 1 361 ? 3.539 -8.145 -25.173 1.00 76.25 361 THR A C 1
ATOM 2966 O O . THR A 1 361 ? 4.459 -7.936 -24.386 1.00 76.25 361 THR A O 1
ATOM 2969 N N . HIS A 1 362 ? 3.639 -9.050 -26.149 1.00 78.62 362 HIS A N 1
ATOM 2970 C CA . HIS A 1 362 ? 4.844 -9.852 -26.349 1.00 78.62 362 HIS A CA 1
ATOM 2971 C C . HIS A 1 362 ? 6.051 -9.022 -26.816 1.00 78.62 362 HIS A C 1
ATOM 2973 O O . HIS A 1 362 ? 7.167 -9.272 -26.365 1.00 78.62 362 HIS A O 1
ATOM 2979 N N . LEU A 1 363 ? 5.833 -8.023 -27.680 1.00 74.81 363 LEU A N 1
ATOM 2980 C CA . LEU A 1 363 ? 6.880 -7.101 -28.139 1.00 74.81 363 LEU A CA 1
ATOM 2981 C C . LEU A 1 363 ? 7.311 -6.121 -27.044 1.00 74.81 363 LEU A C 1
ATOM 2983 O O . LEU A 1 363 ? 8.497 -5.831 -26.903 1.00 74.81 363 LEU A O 1
ATOM 2987 N N . GLU A 1 364 ? 6.366 -5.619 -26.246 1.00 69.94 364 GLU A N 1
ATOM 2988 C CA . GLU A 1 364 ? 6.677 -4.720 -25.130 1.00 69.94 364 GLU A CA 1
ATOM 2989 C C . GLU A 1 364 ? 7.515 -5.431 -24.057 1.00 69.94 364 GLU A C 1
ATOM 2991 O O . GLU A 1 364 ? 8.465 -4.831 -23.557 1.00 69.94 364 GLU A O 1
ATOM 2996 N N . LYS A 1 365 ? 7.269 -6.726 -23.790 1.00 69.12 365 LYS A N 1
ATOM 2997 C CA . LYS A 1 365 ? 8.076 -7.532 -22.855 1.00 69.12 365 LYS A CA 1
ATOM 2998 C C . LYS A 1 365 ? 9.568 -7.543 -23.183 1.00 69.12 365 LYS A C 1
ATOM 3000 O O . LYS A 1 365 ? 10.365 -7.529 -22.252 1.00 69.12 365 LYS A O 1
ATOM 3005 N N . ILE A 1 366 ? 9.948 -7.509 -24.465 1.00 71.56 366 ILE A N 1
ATOM 3006 C CA . ILE A 1 366 ? 11.359 -7.540 -24.897 1.00 71.56 366 ILE A CA 1
ATOM 3007 C C . ILE A 1 366 ? 12.149 -6.367 -24.306 1.00 71.56 366 ILE A C 1
ATOM 3009 O O . ILE A 1 366 ? 13.293 -6.529 -23.892 1.00 71.56 366 ILE A O 1
ATOM 3013 N N . TRP A 1 367 ? 11.517 -5.199 -24.181 1.00 62.56 367 TRP A N 1
ATOM 3014 C CA . TRP A 1 367 ? 12.157 -3.999 -23.636 1.00 62.56 367 TRP A CA 1
ATOM 3015 C C . TRP A 1 367 ? 12.397 -4.054 -22.123 1.00 62.56 367 TRP A C 1
ATOM 3017 O O . TRP A 1 367 ? 13.170 -3.246 -21.609 1.00 62.56 367 TRP A O 1
ATOM 3027 N N . TYR A 1 368 ? 11.751 -4.989 -21.424 1.00 62.06 368 TYR A N 1
ATOM 3028 C CA . TYR A 1 368 ? 11.814 -5.147 -19.969 1.00 62.06 368 TYR A CA 1
ATOM 3029 C C . TYR A 1 368 ? 12.485 -6.463 -19.535 1.00 62.06 368 TYR A C 1
ATOM 3031 O O . TYR A 1 368 ? 12.484 -6.789 -18.346 1.00 62.06 368 TYR A O 1
ATOM 3039 N N . ILE A 1 369 ? 13.072 -7.217 -20.473 1.00 54.81 369 ILE A N 1
ATOM 3040 C CA . ILE A 1 369 ? 13.891 -8.400 -20.169 1.00 54.81 369 ILE A CA 1
ATOM 3041 C C . ILE A 1 369 ? 15.079 -7.964 -19.289 1.00 54.81 369 ILE A C 1
ATOM 3043 O O . ILE A 1 369 ? 15.755 -6.980 -19.589 1.00 54.81 369 ILE A O 1
ATOM 3047 N N . GLY A 1 370 ? 15.312 -8.673 -18.178 1.00 53.19 370 GLY A N 1
ATOM 3048 C CA . GLY A 1 370 ? 16.400 -8.385 -17.227 1.00 53.19 370 GLY A CA 1
ATOM 3049 C C . GLY A 1 370 ? 16.076 -7.358 -16.130 1.00 53.19 370 GLY A C 1
ATOM 3050 O O . GLY A 1 370 ? 16.981 -6.878 -15.445 1.00 53.19 370 GLY A O 1
ATOM 3051 N N . LEU A 1 371 ? 14.809 -6.969 -15.963 1.00 52.06 371 LEU A N 1
ATOM 3052 C CA . LEU A 1 371 ? 14.302 -6.500 -14.671 1.00 52.06 371 LEU A CA 1
ATOM 3053 C C . LEU A 1 371 ? 13.794 -7.735 -13.918 1.00 52.06 371 LEU A C 1
ATOM 3055 O O . LEU A 1 371 ? 12.653 -8.168 -14.115 1.00 52.06 371 LEU A O 1
ATOM 3059 N N . GLU A 1 372 ? 14.684 -8.364 -13.156 1.00 43.22 372 GLU A N 1
ATOM 3060 C CA . GLU A 1 372 ? 14.294 -9.333 -12.133 1.00 43.22 372 GLU A CA 1
ATOM 3061 C C . GLU A 1 372 ? 13.733 -8.538 -10.953 1.00 43.22 372 GLU A C 1
ATOM 3063 O O . GLU A 1 372 ? 14.412 -7.674 -10.402 1.00 43.22 372 GLU A O 1
ATOM 3068 N N . TYR A 1 373 ? 12.453 -8.761 -10.677 1.00 52.62 373 TYR A N 1
ATOM 3069 C CA . TYR A 1 373 ? 11.718 -8.330 -9.496 1.00 52.62 373 TYR A CA 1
ATOM 3070 C C . TYR A 1 373 ? 10.800 -9.478 -9.106 1.00 52.62 373 TYR A C 1
ATOM 3072 O O . TYR A 1 373 ? 10.257 -10.119 -10.048 1.00 52.62 373 TYR A O 1
#